Protein 1V76 (pdb70)

Secondary structure (DSSP, 8-state):
----TTGGGTS--TT-EEEEEEESSGGGTT-EEEEEEE-SSEEEEESSSEEEEESTTEEEEEE-TTS-EEEEEGGGG-S-HHHHGGGGS---/---TTTTTTS--TT-EEEEEEESSS--S--EEEEEEE-SSEEEEESSSEEEEESTTEEEEEE-TTS-EEEEEGGGG-S-HHHHGGGGS---

Solvent-accessible surface area: 12310 Å² total; per-residue (Å²): 36,204,4,64,115,216,27,0,41,47,34,97,0,96,52,6,112,3,86,3,45,15,34,82,90,114,92,84,70,45,20,95,9,109,2,86,65,10,63,118,81,62,0,15,0,27,34,150,167,108,87,151,9,52,0,81,54,7,63,0,10,0,42,3,107,107,36,74,117,6,122,0,59,0,119,156,0,54,8,132,31,126,66,2,58,134,108,145,212,165,126,247,242,10,32,118,179,14,0,36,44,34,80,1,93,53,17,70,2,80,23,56,24,47,90,85,134,53,131,157,40,11,51,4,117,2,87,65,11,59,130,70,41,0,26,1,27,39,95,127,117,78,136,11,48,0,66,31,6,50,0,13,0,53,5,142,107,33,75,112,6,125,2,52,0,108,152,0,41,13,110,40,114,78,2,73,127,94,140,215,138,198,274

Structure (mmCIF, N/CA/C/O backbone):
data_1V76
#
_entry.id   1V76
#
_cell.length_a   24.133
_cell.length_b   56.271
_cell.length_c   71.756
_cell.angle_alpha   90.00
_cell.angle_beta   96.80
_cell.angle_gamma   90.00
#
_symmetry.space_group_name_H-M   'P 1 21 1'
#
loop_
_entity.id
_entity.type
_entity.pdbx_description
1 polymer 'RNase P protein Ph1771p'
2 non-polymer 'SULFATE ION'
3 water water
#
loop_
_atom_site.group_PDB
_atom_site.id
_atom_site.type_symbol
_atom_site.label_atom_id
_atom_site.label_alt_id
_atom_site.label_comp_id
_atom_site.label_asym_id
_atom_site.label_entity_id
_atom_site.label_seq_id
_atom_site.pdbx_PDB_ins_code
_atom_site.Cartn_x
_atom_site.Cartn_y
_atom_site.Cartn_z
_atom_site.occupancy
_atom_site.B_iso_or_equiv
_atom_site.auth_seq_id
_atom_site.auth_comp_id
_atom_site.auth_asym_id
_atom_site.auth_atom_id
_atom_site.pdbx_PDB_model_num
ATOM 1 N N . GLY A 1 5 ? 22.448 12.649 25.283 1.00 32.69 36 GLY A N 1
ATOM 2 C CA . GLY A 1 5 ? 22.151 11.226 25.002 1.00 32.52 36 GLY A CA 1
ATOM 3 C C . GLY A 1 5 ? 20.687 10.984 24.689 1.00 32.35 36 GLY A C 1
ATOM 4 O O . GLY A 1 5 ? 20.064 11.754 23.955 1.00 31.10 36 GLY A O 1
ATOM 5 N N . ARG A 1 6 ? 20.140 9.904 25.244 1.00 31.54 37 ARG A N 1
ATOM 6 C CA . ARG A 1 6 ? 18.741 9.551 25.028 1.00 30.32 37 ARG A CA 1
ATOM 7 C C . ARG A 1 6 ? 17.859 10.338 25.985 1.00 27.31 37 ARG A C 1
ATOM 8 O O . ARG A 1 6 ? 17.413 9.812 27.002 1.00 26.10 37 ARG A O 1
ATOM 16 N N . VAL A 1 7 ? 17.608 11.597 25.649 1.00 24.66 38 VAL A N 1
ATOM 17 C CA . VAL A 1 7 ? 16.791 12.466 26.481 1.00 22.70 38 VAL A CA 1
ATOM 18 C C . VAL A 1 7 ? 15.340 12.523 26.004 1.00 21.34 38 VAL A C 1
ATOM 19 O O . VAL A 1 7 ? 15.055 12.304 24.828 1.00 22.30 38 VAL A O 1
ATOM 23 N N . THR A 1 8 ? 14.433 12.807 26.932 1.00 19.68 39 THR A N 1
ATOM 24 C CA . THR A 1 8 ? 13.004 12.919 26.643 1.00 18.05 39 THR A CA 1
ATOM 25 C C . THR A 1 8 ? 12.482 14.098 27.459 1.00 17.69 39 THR A C 1
ATOM 26 O O . THR A 1 8 ? 13.163 14.571 28.375 1.00 16.45 39 THR A O 1
ATOM 30 N N . ARG A 1 9 ? 11.281 14.573 27.139 1.00 15.64 40 ARG A N 1
ATOM 31 C CA . ARG A 1 9 ? 10.718 15.708 27.860 1.00 16.10 40 ARG A CA 1
ATOM 32 C C . ARG A 1 9 ? 10.574 15.387 29.344 1.00 17.02 40 ARG A C 1
ATOM 33 O O . ARG A 1 9 ? 10.637 16.276 30.192 1.00 16.89 40 ARG A O 1
ATOM 41 N N . ARG A 1 10 ? 10.393 14.106 29.647 1.00 17.33 41 ARG A N 1
ATOM 42 C CA . ARG A 1 10 ? 10.236 13.662 31.024 1.00 19.34 41 ARG A CA 1
ATOM 43 C C . ARG A 1 10 ? 11.551 13.564 31.801 1.00 17.40 41 ARG A C 1
ATOM 44 O O . ARG A 1 10 ? 11.650 14.071 32.916 1.00 18.13 41 ARG A O 1
ATOM 52 N N . ASN A 1 11 ? 12.565 12.933 31.216 1.00 15.58 42 ASN A N 1
ATOM 53 C CA . ASN A 1 11 ? 13.831 12.772 31.922 1.00 17.31 42 ASN A CA 1
ATOM 54 C C . ASN A 1 11 ? 14.822 13.926 31.803 1.00 15.75 42 ASN A C 1
ATOM 55 O O . ASN A 1 11 ? 15.790 13.983 32.559 1.00 17.56 42 ASN A O 1
ATOM 60 N N . ILE A 1 12 ? 14.584 14.846 30.875 1.00 14.40 43 ILE A N 1
ATOM 61 C CA . ILE A 1 12 ? 15.496 15.973 30.688 1.00 15.74 43 ILE A CA 1
ATOM 62 C C . ILE A 1 12 ? 15.682 16.732 32.004 1.00 15.49 43 ILE A C 1
ATOM 63 O O . ILE A 1 12 ? 16.696 17.398 32.215 1.00 15.03 43 ILE A O 1
ATOM 68 N N . ILE A 1 13 ? 14.698 16.610 32.891 1.00 14.48 44 ILE A N 1
ATOM 69 C CA . ILE A 1 13 ? 14.739 17.269 34.192 1.00 13.67 44 ILE A CA 1
ATOM 70 C C . ILE A 1 13 ? 15.951 16.839 35.031 1.00 13.04 44 ILE A C 1
ATOM 71 O O . ILE A 1 13 ? 16.507 17.641 35.775 1.00 11.14 44 ILE A O 1
ATOM 76 N N . TRP A 1 14 ? 16.358 15.578 34.913 1.00 12.66 45 TRP A N 1
ATOM 77 C CA . TRP A 1 14 ? 17.500 15.091 35.686 1.00 14.40 45 TRP A CA 1
ATOM 78 C C . TRP A 1 14 ? 18.701 14.732 34.824 1.00 14.27 45 TRP A C 1
ATOM 79 O O . TRP A 1 14 ? 19.824 14.623 35.318 1.00 17.42 45 TRP A O 1
ATOM 90 N N . HIS A 1 15 ? 18.461 14.562 33.531 1.00 12.58 46 HIS A N 1
ATOM 91 C CA . HIS A 1 15 ? 19.507 14.189 32.588 1.00 11.72 46 HIS A CA 1
ATOM 92 C C . HIS A 1 15 ? 20.586 15.261 32.406 1.00 11.46 46 HIS A C 1
ATOM 93 O O . HIS A 1 15 ? 20.313 16.456 32.491 1.00 12.78 46 HIS A O 1
ATOM 100 N N . GLU A 1 16 ? 21.818 14.827 32.162 1.00 10.03 47 GLU A N 1
ATOM 101 C CA . GLU A 1 16 ? 22.914 15.762 31.947 1.00 14.06 47 GLU A CA 1
ATOM 102 C C . GLU A 1 16 ? 22.689 16.421 30.579 1.00 13.23 47 GLU A C 1
ATOM 103 O O . GLU A 1 16 ? 22.138 15.802 29.673 1.00 13.27 47 GLU A O 1
ATOM 109 N N . LEU A 1 17 ? 23.092 17.678 30.436 1.00 13.08 48 LEU A N 1
ATOM 110 C CA . LEU A 1 17 ? 22.872 18.408 29.189 1.00 13.05 48 LEU A CA 1
ATOM 111 C C . LEU A 1 17 ? 24.123 18.593 28.340 1.00 13.79 48 LEU A C 1
ATOM 112 O O . LEU A 1 17 ? 24.041 18.783 27.125 1.00 12.77 48 LEU A O 1
ATOM 117 N N . ILE A 1 18 ? 25.280 18.554 28.989 1.00 14.18 49 ILE A N 1
ATOM 118 C CA . ILE A 1 18 ? 26.547 18.726 28.297 1.00 13.86 49 ILE A CA 1
ATOM 119 C C . ILE A 1 18 ? 26.680 17.715 27.163 1.00 13.44 49 ILE A C 1
ATOM 120 O O . ILE A 1 18 ? 26.487 16.513 27.355 1.00 13.16 49 ILE A O 1
ATOM 125 N N . GLY A 1 19 ? 26.991 18.213 25.972 1.00 13.22 50 GLY A N 1
ATOM 126 C CA . GLY A 1 19 ? 27.133 17.334 24.826 1.00 14.69 50 GLY A CA 1
ATOM 127 C C . GLY A 1 19 ? 25.908 17.295 23.926 1.00 15.09 50 GLY A C 1
ATOM 128 O O . GLY A 1 19 ? 25.966 16.742 22.829 1.00 16.58 50 GLY A O 1
ATOM 129 N N . LEU A 1 20 ? 24.792 17.863 24.376 1.00 14.19 51 LEU A N 1
ATOM 130 C CA . LEU A 1 20 ? 23.581 17.870 23.552 1.00 14.08 51 LEU A CA 1
ATOM 131 C C . LEU A 1 20 ? 23.549 19.128 22.706 1.00 14.52 51 LEU A C 1
ATOM 132 O O . LEU A 1 20 ? 24.085 20.169 23.100 1.00 14.99 51 LEU A O 1
ATOM 137 N N . ARG A 1 21 ? 22.924 19.048 21.540 1.00 14.00 52 ARG A N 1
ATOM 138 C CA . ARG A 1 21 ? 22.826 20.236 20.717 1.00 14.69 52 ARG A CA 1
ATOM 139 C C . ARG A 1 21 ? 21.613 20.984 21.263 1.00 13.68 52 ARG A C 1
ATOM 140 O O . ARG A 1 21 ? 20.643 20.366 21.707 1.00 12.48 52 ARG A O 1
ATOM 148 N N . VAL A 1 22 ? 21.675 22.309 21.257 1.00 13.77 53 VAL A N 1
ATOM 149 C CA . VAL A 1 22 ? 20.583 23.111 21.797 1.00 10.71 53 VAL A CA 1
ATOM 150 C C . VAL A 1 22 ? 20.326 24.372 20.989 1.00 11.39 53 VAL A C 1
ATOM 151 O O . VAL A 1 22 ? 21.230 24.922 20.357 1.00 11.30 53 VAL A O 1
ATOM 155 N N . ARG A 1 23 ? 19.079 24.825 21.031 1.00 11.28 54 ARG A N 1
ATOM 156 C CA . ARG A 1 23 ? 18.661 26.024 20.327 1.00 11.75 54 ARG A CA 1
ATOM 157 C C . ARG A 1 23 ? 17.792 26.841 21.256 1.00 9.79 54 ARG A C 1
ATOM 158 O O . ARG A 1 23 ? 16.901 26.298 21.908 1.00 9.75 54 ARG A O 1
ATOM 166 N N . ILE A 1 24 ? 18.057 28.139 21.338 1.00 7.21 55 ILE A N 1
ATOM 167 C CA . ILE A 1 24 ? 17.231 29.004 22.170 1.00 10.32 55 ILE A CA 1
ATOM 168 C C . ILE A 1 24 ? 16.055 29.406 21.280 1.00 12.32 55 ILE A C 1
ATOM 169 O O . ILE A 1 24 ? 16.213 30.190 20.340 1.00 14.04 55 ILE A O 1
ATOM 174 N N . VAL A 1 25 ? 14.881 28.849 21.566 1.00 11.20 56 VAL A N 1
ATOM 175 C CA . VAL A 1 25 ? 13.696 29.134 20.767 1.00 10.19 56 VAL A CA 1
ATOM 176 C C . VAL A 1 25 ? 12.811 30.217 21.364 1.00 11.46 56 VAL A C 1
ATOM 177 O O . VAL A 1 25 ? 11.861 30.666 20.727 1.00 11.03 56 VAL A O 1
ATOM 181 N N . GLY A 1 26 ? 13.125 30.636 22.587 1.00 11.96 57 GLY A N 1
ATOM 182 C CA . GLY A 1 26 ? 12.338 31.673 23.232 1.00 11.33 57 GLY A CA 1
ATOM 183 C C . GLY A 1 26 ? 13.166 32.357 24.298 1.00 13.13 57 GLY A C 1
ATOM 184 O O . GLY A 1 26 ? 14.121 31.779 24.815 1.00 11.53 57 GLY A O 1
ATOM 185 N N . SER A 1 27 ? 12.806 33.586 24.635 1.00 12.88 58 SER A N 1
ATOM 186 C CA . SER A 1 27 ? 13.553 34.316 25.643 1.00 14.33 58 SER A CA 1
ATOM 187 C C . SER A 1 27 ? 12.834 35.589 26.039 1.00 14.70 58 SER A C 1
ATOM 188 O O . SER A 1 27 ? 12.001 36.100 25.294 1.00 11.09 58 SER A O 1
ATOM 191 N N . THR A 1 28 ? 13.146 36.097 27.224 1.00 13.78 59 THR A N 1
ATOM 192 C CA . THR A 1 28 ? 12.535 37.339 27.654 1.00 14.79 59 THR A CA 1
ATOM 193 C C . THR A 1 28 ? 13.202 38.447 26.841 1.00 14.28 59 THR A C 1
ATOM 194 O O . THR A 1 28 ? 12.691 39.564 26.758 1.00 15.67 59 THR A O 1
ATOM 198 N N . HIS A 1 29 ? 14.348 38.120 26.239 1.00 13.24 60 HIS A N 1
ATOM 199 C CA . HIS A 1 29 ? 15.107 39.068 25.411 1.00 14.72 60 HIS A CA 1
ATOM 200 C C . HIS A 1 29 ? 15.139 38.544 23.977 1.00 15.65 60 HIS A C 1
ATOM 201 O O . HIS A 1 29 ? 15.889 37.619 23.660 1.00 13.01 60 HIS A O 1
ATOM 208 N N . PRO A 1 30 ? 14.345 39.143 23.081 1.00 18.30 61 PRO A N 1
ATOM 209 C CA . PRO A 1 30 ? 14.313 38.688 21.686 1.00 19.09 61 PRO A CA 1
ATOM 210 C C . PRO A 1 30 ? 15.643 38.665 20.936 1.00 18.67 61 PRO A C 1
ATOM 211 O O . PRO A 1 30 ? 15.810 37.899 19.993 1.00 17.88 61 PRO A O 1
ATOM 215 N N . ALA A 1 31 ? 16.591 39.492 21.360 1.00 19.02 62 ALA A N 1
ATOM 216 C CA . ALA A 1 31 ? 17.889 39.560 20.700 1.00 19.34 62 ALA A CA 1
ATOM 217 C C . ALA A 1 31 ? 18.673 38.256 20.760 1.00 19.16 62 ALA A C 1
ATOM 218 O O . ALA A 1 31 ? 19.536 38.008 19.921 1.00 20.03 62 ALA A O 1
ATOM 220 N N . PHE A 1 32 ? 18.369 37.412 21.740 1.00 18.83 63 PHE A N 1
ATOM 221 C CA . PHE A 1 32 ? 19.104 36.165 2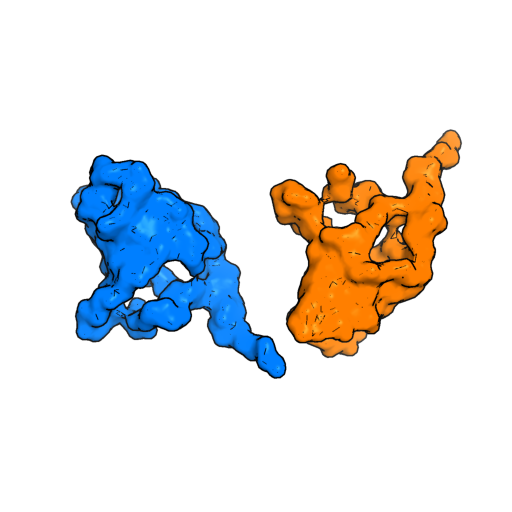1.893 1.00 16.43 63 PHE A CA 1
ATOM 222 C C . PHE A 1 32 ? 18.435 34.925 21.314 1.00 15.19 63 PHE A C 1
ATOM 223 O O . PHE A 1 32 ? 19.028 33.850 21.310 1.00 13.81 63 PHE A O 1
ATOM 231 N N . VAL A 1 33 ? 17.211 35.065 20.817 1.00 14.10 64 VAL A N 1
ATOM 232 C CA . VAL A 1 33 ? 16.520 33.921 20.236 1.00 13.13 64 VAL A CA 1
ATOM 233 C C . VAL A 1 33 ? 17.251 33.536 18.956 1.00 13.61 64 VAL A C 1
ATOM 234 O O . VAL A 1 33 ? 17.583 34.395 18.145 1.00 14.39 64 VAL A O 1
ATOM 238 N N . GLY A 1 34 ? 17.522 32.249 18.781 1.00 12.97 65 GLY A N 1
ATOM 239 C CA . GLY A 1 34 ? 18.221 31.821 17.582 1.00 14.61 65 GLY A CA 1
ATOM 240 C C . GLY A 1 34 ? 19.612 31.288 17.858 1.00 15.59 65 GLY A C 1
ATOM 241 O O . GLY A 1 34 ? 20.225 30.666 16.994 1.00 16.03 65 GLY A O 1
ATOM 242 N N . ILE A 1 35 ? 20.124 31.540 19.058 1.00 15.50 66 ILE A N 1
ATOM 243 C CA . ILE A 1 35 ? 21.441 31.042 19.428 1.00 15.84 66 ILE A CA 1
ATOM 244 C C . ILE A 1 35 ? 21.379 29.519 19.409 1.00 17.18 66 ILE A C 1
ATOM 245 O O . ILE A 1 35 ? 20.467 28.923 19.996 1.00 15.36 66 ILE A O 1
ATOM 250 N N . GLU A 1 36 ? 22.335 28.895 18.721 1.00 17.35 67 GLU A N 1
ATOM 251 C CA . GLU A 1 36 ? 22.388 27.441 18.613 1.00 17.53 67 GLU A CA 1
ATOM 252 C C . GLU A 1 36 ? 23.808 26.921 18.788 1.00 15.91 67 GLU A C 1
ATOM 253 O O . GLU A 1 36 ? 24.778 27.639 18.546 1.00 15.90 67 GLU A O 1
ATOM 259 N N . GLY A 1 37 ? 23.916 25.658 19.189 1.00 15.54 68 GLY A N 1
ATOM 260 C CA . GLY A 1 37 ? 25.213 25.034 19.384 1.00 14.62 68 GLY A CA 1
ATOM 261 C C . GLY A 1 37 ? 25.149 23.881 20.368 1.00 15.36 68 GLY A C 1
ATOM 262 O O . GLY A 1 37 ? 24.068 23.457 20.777 1.00 16.00 68 GLY A O 1
ATOM 263 N N . TYR A 1 38 ? 26.310 23.364 20.749 1.00 14.18 69 TYR A N 1
ATOM 264 C CA . TYR A 1 38 ? 26.364 22.263 21.697 1.00 14.68 69 TYR A CA 1
ATOM 265 C C . TYR A 1 38 ? 26.653 22.786 23.090 1.00 12.89 69 TYR A C 1
ATOM 266 O O . TYR A 1 38 ? 27.430 23.724 23.258 1.00 11.25 69 TYR A O 1
ATOM 275 N N . VAL A 1 39 ? 26.021 22.172 24.084 1.00 11.72 70 VAL A N 1
ATOM 276 C CA . VAL A 1 39 ? 26.236 22.548 25.476 1.00 9.99 70 VAL A CA 1
ATOM 277 C C . VAL A 1 39 ? 27.632 22.057 25.851 1.00 9.55 70 VAL A C 1
ATOM 278 O O . VAL A 1 39 ? 27.919 20.870 25.708 1.00 11.31 70 VAL A O 1
ATOM 282 N N . ILE A 1 40 ? 28.499 22.953 26.316 1.00 8.80 71 ILE A N 1
ATOM 283 C CA . ILE A 1 40 ? 29.839 22.536 26.711 1.00 9.09 71 ILE A CA 1
ATOM 284 C C . ILE A 1 40 ? 30.052 22.618 28.216 1.00 8.88 71 ILE A C 1
ATOM 285 O O . ILE A 1 40 ? 31.080 22.180 28.728 1.00 9.56 71 ILE A O 1
ATOM 290 N N . ASP A 1 41 ? 29.083 23.184 28.925 1.00 8.20 72 ASP A N 1
ATOM 291 C CA . ASP A 1 41 ? 29.161 23.273 30.380 1.00 9.00 72 ASP A CA 1
ATOM 292 C C . ASP A 1 41 ? 27.799 23.694 30.921 1.00 9.09 72 ASP A C 1
ATOM 293 O O . ASP A 1 41 ? 26.953 24.200 30.180 1.00 7.26 72 ASP A O 1
ATOM 298 N N . GLU A 1 42 ? 27.589 23.473 32.212 1.00 9.51 73 GLU A N 1
ATOM 299 C CA . GLU A 1 42 ? 26.337 23.843 32.863 1.00 10.19 73 GLU A CA 1
ATOM 300 C C . GLU A 1 42 ? 26.636 24.166 34.319 1.00 12.30 73 GLU A C 1
ATOM 301 O O . GLU A 1 42 ? 27.409 23.467 34.971 1.00 11.50 73 GLU A O 1
ATOM 307 N N . THR A 1 43 ? 26.037 25.239 34.815 1.00 13.09 74 THR A N 1
ATOM 308 C CA . THR A 1 43 ? 26.207 25.633 36.203 1.00 13.45 74 THR A CA 1
ATOM 309 C C . THR A 1 43 ? 24.801 25.653 36.779 1.00 14.96 74 THR A C 1
ATOM 310 O O . THR A 1 43 ? 23.853 25.206 36.127 1.00 12.73 74 THR A O 1
ATOM 314 N N . ARG A 1 44 ? 24.663 26.168 37.995 1.00 14.01 75 ARG A N 1
ATOM 315 C CA . ARG A 1 44 ? 23.361 26.221 38.634 1.00 15.60 75 ARG A CA 1
ATOM 316 C C . ARG A 1 44 ? 22.350 27.046 37.850 1.00 14.25 75 ARG A C 1
ATOM 317 O O . ARG A 1 44 ? 21.207 26.631 37.668 1.00 13.76 75 ARG A O 1
ATOM 325 N N . ASN A 1 45 ? 22.779 28.212 37.381 1.00 13.61 76 ASN A N 1
ATOM 326 C CA . ASN A 1 45 ? 21.888 29.119 36.668 1.00 12.75 76 ASN A CA 1
ATOM 327 C C . ASN A 1 45 ? 22.210 29.358 35.202 1.00 13.54 76 ASN A C 1
ATOM 328 O O . ASN A 1 45 ? 21.432 30.009 34.503 1.00 12.86 76 ASN A O 1
ATOM 333 N N . MET A 1 46 ? 23.337 28.842 34.724 1.00 13.39 77 MET A N 1
ATOM 334 C CA . MET A 1 46 ? 23.720 29.096 33.340 1.00 12.86 77 MET A CA 1
ATOM 335 C C . MET A 1 46 ? 23.998 27.857 32.498 1.00 12.81 77 MET A C 1
ATOM 336 O O . MET A 1 46 ? 24.195 26.755 33.016 1.00 14.24 77 MET A O 1
ATOM 341 N N . LEU A 1 47 ? 24.012 28.074 31.187 1.00 10.50 78 LEU A N 1
ATOM 342 C CA . LEU A 1 47 ? 24.319 27.046 30.197 1.00 13.04 78 LEU A CA 1
ATOM 343 C C . LEU A 1 47 ? 25.367 27.685 29.303 1.00 12.81 78 LEU A C 1
ATOM 344 O O . LEU A 1 47 ? 25.184 28.813 28.842 1.00 13.86 78 LEU A O 1
ATOM 349 N N . VAL A 1 48 ? 26.467 26.983 29.062 1.00 11.76 79 VAL A N 1
ATOM 350 C CA . VAL A 1 48 ? 27.496 27.518 28.193 1.00 11.50 79 VAL A CA 1
ATOM 351 C C . VAL A 1 48 ? 27.318 26.790 26.872 1.00 13.05 79 VAL A C 1
ATOM 352 O O . VAL A 1 48 ? 27.456 25.564 26.793 1.00 10.77 79 VAL A O 1
ATOM 356 N N . ILE A 1 49 ? 26.994 27.562 25.842 1.00 11.94 80 ILE A N 1
ATOM 357 C CA . ILE A 1 49 ? 26.735 27.032 24.513 1.00 12.28 80 ILE A CA 1
ATOM 358 C C . ILE A 1 49 ? 27.833 27.429 23.540 1.00 13.20 80 ILE A C 1
ATOM 359 O O . ILE A 1 49 ? 28.228 28.594 23.475 1.00 13.55 80 ILE A O 1
ATOM 364 N N . ALA A 1 50 ? 28.326 26.456 22.786 1.00 11.62 81 ALA A N 1
ATOM 365 C CA . ALA A 1 50 ? 29.368 26.715 21.811 1.00 12.28 81 ALA A CA 1
ATOM 366 C C . ALA A 1 50 ? 28.751 26.737 20.419 1.00 12.22 81 ALA A C 1
ATOM 367 O O . ALA A 1 50 ? 28.462 25.690 19.857 1.00 11.60 81 ALA A O 1
ATOM 369 N N . GLY A 1 51 ? 28.534 27.932 19.881 1.00 14.65 82 GLY A N 1
ATOM 370 C CA . GLY A 1 51 ? 27.972 28.061 18.545 1.00 17.04 82 GLY A CA 1
ATOM 371 C C . GLY A 1 51 ? 28.998 28.756 17.671 1.00 17.68 82 GLY A C 1
ATOM 372 O O . GLY A 1 51 ? 30.154 28.337 17.630 1.00 19.52 82 GLY A O 1
ATOM 373 N N . ASP A 1 52 ? 28.595 29.804 16.959 1.00 19.44 83 ASP A N 1
ATOM 374 C CA . ASP A 1 52 ? 29.552 30.538 16.140 1.00 20.29 83 ASP A CA 1
ATOM 375 C C . ASP A 1 52 ? 30.496 31.186 17.147 1.00 20.42 83 ASP A C 1
ATOM 376 O O . ASP A 1 52 ? 31.694 31.342 16.898 1.00 20.31 83 ASP A O 1
ATOM 381 N N . ARG A 1 53 ? 29.925 31.563 18.288 1.00 17.55 84 ARG A N 1
ATOM 382 C CA . ARG A 1 53 ? 30.669 32.147 19.396 1.00 18.19 84 ARG A CA 1
ATOM 383 C C . ARG A 1 53 ? 30.320 31.304 20.622 1.00 16.06 84 ARG A C 1
ATOM 384 O O . ARG A 1 53 ? 29.423 30.456 20.562 1.00 13.58 84 ARG A O 1
ATOM 392 N N . ILE A 1 54 ? 31.024 31.528 21.727 1.00 11.30 85 ILE A N 1
ATOM 393 C CA . ILE A 1 54 ? 30.716 30.810 22.953 1.00 10.64 85 ILE A CA 1
ATOM 394 C C . ILE A 1 54 ? 29.802 31.730 23.757 1.00 11.06 85 ILE A C 1
ATOM 395 O O . ILE A 1 54 ? 30.171 32.873 24.035 1.00 12.64 85 ILE A O 1
ATOM 400 N N . TRP A 1 55 ? 28.618 31.245 24.124 1.00 9.51 86 TRP A N 1
ATOM 401 C CA . TRP A 1 55 ? 27.677 32.048 24.899 1.00 11.22 86 TRP A CA 1
ATOM 402 C C . TRP A 1 55 ? 27.420 31.461 26.284 1.00 12.85 86 TRP A C 1
ATOM 403 O O . TRP A 1 55 ? 27.351 30.243 26.452 1.00 12.15 86 TRP A O 1
ATOM 414 N N . LYS A 1 56 ? 27.290 32.335 27.275 1.00 12.29 87 LYS A N 1
ATOM 415 C CA . LYS A 1 56 ? 26.949 31.909 28.626 1.00 12.12 87 LYS A CA 1
ATOM 416 C C . LYS A 1 56 ? 25.563 32.507 28.773 1.00 11.31 87 LYS A C 1
ATOM 417 O O . LYS A 1 56 ? 25.412 33.728 28.813 1.00 10.85 87 LYS A O 1
ATOM 423 N N . VAL A 1 57 ? 24.549 31.652 28.828 1.00 10.52 88 VAL A N 1
ATOM 424 C CA . VAL A 1 57 ? 23.176 32.127 28.909 1.00 10.32 88 VAL A CA 1
ATOM 425 C C . VAL A 1 57 ? 22.436 31.673 30.158 1.00 11.67 88 VAL A C 1
ATOM 426 O O . VAL A 1 57 ? 22.594 30.537 30.607 1.00 11.52 88 VAL A O 1
ATOM 430 N N . PRO A 1 58 ? 21.610 32.561 30.737 1.00 12.29 89 PRO A N 1
ATOM 431 C CA . PRO A 1 58 ? 20.842 32.223 31.942 1.00 11.30 89 PRO A CA 1
ATOM 432 C C . PRO A 1 58 ? 19.693 31.270 31.607 1.00 10.01 89 PRO A C 1
ATOM 433 O O . PRO A 1 58 ? 18.983 31.456 30.622 1.00 7.54 89 PRO A O 1
ATOM 437 N N . LYS A 1 59 ? 19.522 30.242 32.431 1.00 7.59 90 LYS A N 1
ATOM 438 C CA . LYS A 1 59 ? 18.464 29.263 32.221 1.00 8.92 90 LYS A CA 1
ATOM 439 C C . LYS A 1 59 ? 17.067 29.828 32.489 1.00 10.16 90 LYS A C 1
ATOM 440 O O . LYS A 1 59 ? 16.115 29.529 31.767 1.00 9.10 90 LYS A O 1
ATOM 446 N N . ASP A 1 60 ? 16.959 30.648 33.531 1.00 11.39 91 ASP A N 1
ATOM 447 C CA . ASP A 1 60 ? 15.673 31.191 33.967 1.00 13.90 91 ASP A CA 1
ATOM 448 C C . ASP A 1 60 ? 14.854 32.012 32.982 1.00 14.05 91 ASP A C 1
ATOM 449 O O . ASP A 1 60 ? 13.626 32.001 33.054 1.00 13.82 91 ASP A O 1
ATOM 454 N N . VAL A 1 61 ? 15.508 32.720 32.066 1.00 13.69 92 VAL A N 1
ATOM 455 C CA . VAL A 1 61 ? 14.764 33.532 31.108 1.00 13.15 92 VAL A CA 1
ATOM 456 C C . VAL A 1 61 ? 14.892 33.051 29.668 1.00 14.53 92 VAL A C 1
ATOM 457 O O . VAL A 1 61 ? 14.751 33.829 28.723 1.00 14.11 92 VAL A O 1
ATOM 461 N N . SER A 1 62 ? 15.136 31.759 29.502 1.00 12.0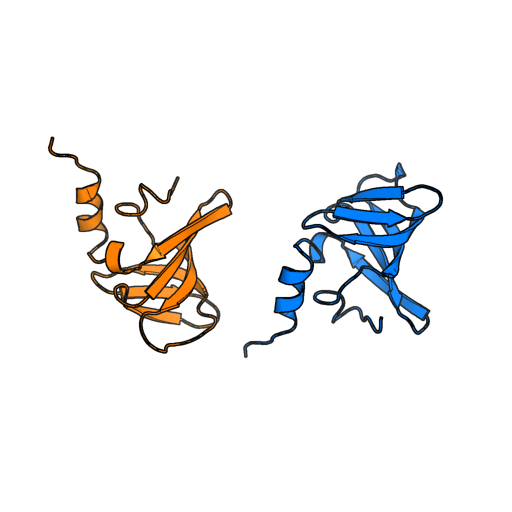7 93 SER A N 1
ATOM 462 C CA . SER A 1 62 ? 15.270 31.204 28.168 1.00 13.34 93 SER A CA 1
ATOM 463 C C . SER A 1 62 ? 14.431 29.947 28.009 1.00 11.53 93 SER A C 1
ATOM 464 O O . SER A 1 62 ? 14.117 29.268 28.988 1.00 11.89 93 SER A O 1
ATOM 467 N N . ILE A 1 63 ? 14.052 29.661 26.768 1.00 9.24 94 ILE A N 1
ATOM 468 C CA . ILE A 1 63 ? 13.275 28.472 26.448 1.00 9.34 94 ILE A CA 1
ATOM 469 C C . ILE A 1 63 ? 14.209 27.678 25.538 1.00 9.05 94 ILE A C 1
ATOM 470 O O . ILE A 1 63 ? 14.636 28.181 24.500 1.00 8.47 94 ILE A O 1
ATOM 475 N N . PHE A 1 64 ? 14.529 26.449 25.919 1.00 7.44 95 PHE A N 1
ATOM 476 C CA . PHE A 1 64 ? 15.448 25.647 25.122 1.00 9.60 95 PHE A CA 1
ATOM 477 C C . PHE A 1 64 ? 14.804 24.546 24.311 1.00 8.11 95 PHE A C 1
ATOM 478 O O . PHE A 1 64 ? 13.725 24.066 24.631 1.00 10.01 95 PHE A O 1
ATOM 486 N N . GLU A 1 65 ? 15.492 24.162 23.245 1.00 10.41 96 GLU A N 1
ATOM 487 C CA . GLU A 1 65 ? 15.069 23.053 22.414 1.00 10.47 96 GLU A CA 1
ATOM 488 C C . GLU A 1 65 ? 16.317 22.189 22.301 1.00 10.46 96 GLU A C 1
ATOM 489 O O . GLU A 1 65 ? 17.293 22.591 21.679 1.00 10.16 96 GLU A O 1
ATOM 495 N N . PHE A 1 66 ? 16.295 21.018 22.923 1.00 11.75 97 PHE A N 1
ATOM 496 C CA . PHE A 1 66 ? 17.438 20.118 22.870 1.00 12.37 97 PHE A CA 1
ATOM 497 C C . PHE A 1 66 ? 17.166 19.020 21.865 1.00 13.45 97 PHE A C 1
ATOM 498 O O . PHE A 1 66 ? 16.017 18.628 21.665 1.00 15.14 97 PHE A O 1
ATOM 506 N N . GLU A 1 67 ? 18.224 18.522 21.235 1.00 14.50 98 GLU A N 1
ATOM 507 C CA . GLU A 1 67 ? 18.083 17.440 20.269 1.00 17.56 98 GLU A CA 1
ATOM 508 C C . GLU A 1 67 ? 18.602 16.136 20.876 1.00 18.37 98 GLU A C 1
ATOM 509 O O . GLU A 1 67 ? 19.742 16.064 21.320 1.00 17.33 98 GLU A O 1
ATOM 515 N N . ALA A 1 68 ? 17.758 15.112 20.904 1.00 20.33 99 ALA A N 1
ATOM 516 C CA . ALA A 1 68 ? 18.153 13.818 21.449 1.00 22.29 99 ALA A CA 1
ATOM 517 C C . ALA A 1 68 ? 18.989 13.081 20.403 1.00 22.68 99 ALA A C 1
ATOM 518 O O . ALA A 1 68 ? 19.008 13.471 19.235 1.00 21.32 99 ALA A O 1
ATOM 520 N N . ASP A 1 69 ? 19.675 12.019 20.815 1.00 24.45 100 ASP A N 1
ATOM 521 C CA . ASP A 1 69 ? 20.510 11.258 19.884 1.00 25.83 100 ASP A CA 1
ATOM 522 C C . ASP A 1 69 ? 19.741 10.748 18.669 1.00 26.01 100 ASP A C 1
ATOM 523 O O . ASP A 1 69 ? 20.301 10.629 17.577 1.00 25.32 100 ASP A O 1
ATOM 528 N N . ASP A 1 70 ? 18.460 10.452 18.856 1.00 26.32 101 ASP A N 1
ATOM 529 C CA . ASP A 1 70 ? 17.638 9.940 17.765 1.00 28.72 101 ASP A CA 1
ATOM 530 C C . ASP A 1 70 ? 16.988 11.020 16.900 1.00 27.80 101 ASP A C 1
ATOM 531 O O . ASP A 1 70 ? 16.133 10.718 16.069 1.00 28.90 101 ASP A O 1
ATOM 536 N N . GLY A 1 71 ? 17.388 12.273 17.094 1.00 26.63 102 GLY A N 1
ATOM 537 C CA . GLY A 1 71 ? 16.827 13.352 16.302 1.00 25.86 102 GLY A CA 1
ATOM 538 C C . GLY A 1 71 ? 15.655 14.074 16.941 1.00 24.82 102 GLY A C 1
ATOM 539 O O . GLY A 1 71 ? 15.342 15.210 16.569 1.00 24.09 102 GLY A O 1
ATOM 540 N N . THR A 1 72 ? 15.004 13.423 17.899 1.00 23.11 103 THR A N 1
ATOM 541 C CA . THR A 1 72 ? 13.859 14.011 18.595 1.00 23.87 103 THR A CA 1
ATOM 542 C C . THR A 1 72 ? 14.187 15.388 19.176 1.00 22.56 103 THR A C 1
ATOM 543 O O . THR A 1 72 ? 15.248 15.585 19.770 1.00 22.38 103 THR A O 1
ATOM 547 N N . LYS A 1 73 ? 13.269 16.333 19.003 1.00 21.79 104 LYS A N 1
ATOM 548 C CA . LYS A 1 73 ? 13.451 17.686 19.513 1.00 20.93 104 LYS A CA 1
ATOM 549 C C . LYS A 1 73 ? 12.670 17.841 20.819 1.00 19.64 104 LYS A C 1
ATOM 550 O O . LYS A 1 73 ? 11.504 17.456 20.901 1.00 20.19 104 LYS A O 1
ATOM 556 N N . ILE A 1 74 ? 13.316 18.413 21.830 1.00 16.03 105 ILE A N 1
ATOM 557 C CA . ILE A 1 74 ? 12.694 18.605 23.135 1.00 14.41 105 ILE A CA 1
ATOM 558 C C . ILE A 1 74 ? 12.696 20.071 23.564 1.00 14.85 105 ILE A C 1
ATOM 559 O O . ILE A 1 74 ? 13.757 20.663 23.770 1.00 13.67 105 ILE A O 1
ATOM 564 N N . LYS A 1 75 ? 11.507 20.651 23.703 1.00 13.56 106 LYS A N 1
ATOM 565 C CA . LYS A 1 75 ? 11.385 22.038 24.127 1.00 13.15 106 LYS A CA 1
ATOM 566 C C . LYS A 1 75 ? 10.971 22.110 25.593 1.00 13.80 106 LYS A C 1
ATOM 567 O O . LYS A 1 75 ? 10.018 21.455 26.009 1.00 13.86 106 LYS A O 1
ATOM 573 N N . ILE A 1 76 ? 11.698 22.898 26.378 1.00 12.43 107 ILE A N 1
ATOM 574 C CA . ILE A 1 76 ? 11.380 23.047 27.794 1.00 11.65 107 ILE A CA 1
ATOM 575 C C . ILE A 1 76 ? 11.863 24.389 28.322 1.00 9.98 107 ILE A C 1
ATOM 576 O O . ILE A 1 76 ? 12.923 24.865 27.930 1.00 10.08 107 ILE A O 1
ATOM 581 N N . PRO A 1 77 ? 11.068 25.038 29.191 1.00 9.96 108 PRO A N 1
ATOM 582 C CA . PRO A 1 77 ? 11.519 26.326 29.722 1.00 10.53 108 PRO A CA 1
ATOM 583 C C . PRO A 1 77 ? 12.797 26.086 30.524 1.00 9.45 108 PRO A C 1
ATOM 584 O O . PRO A 1 77 ? 12.917 25.081 31.225 1.00 10.49 108 PRO A O 1
ATOM 588 N N . GLY A 1 78 ? 13.751 27.002 30.416 1.00 11.88 109 GLY A N 1
ATOM 589 C CA . GLY A 1 78 ? 14.998 26.838 31.142 1.00 9.96 109 GLY A CA 1
ATOM 590 C C . GLY A 1 78 ? 14.820 26.855 32.645 1.00 11.26 109 GLY A C 1
ATOM 591 O O . GLY A 1 78 ? 15.603 26.249 33.377 1.00 9.74 109 GLY A O 1
ATOM 592 N N . GLU A 1 79 ? 13.785 27.544 33.114 1.00 12.70 110 GLU A N 1
ATOM 593 C CA . GLU 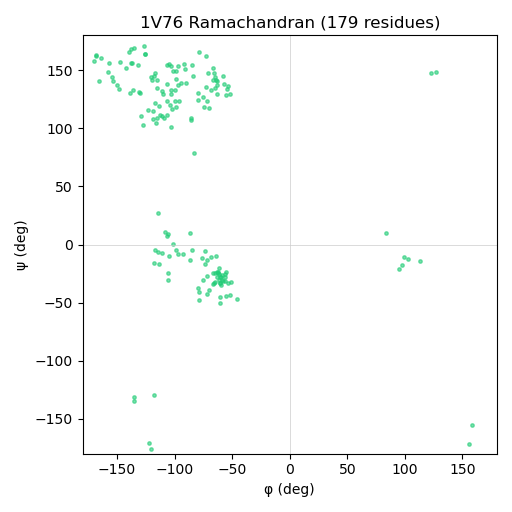A 1 79 ? 13.541 27.637 34.547 1.00 15.37 110 GLU A CA 1
ATOM 594 C C . GLU A 1 79 ? 13.402 26.257 35.196 1.00 13.63 110 GLU A C 1
ATOM 595 O O . GLU A 1 79 ? 13.700 26.086 36.377 1.00 12.06 110 GLU A O 1
ATOM 601 N N . ARG A 1 80 ? 12.957 25.277 34.416 1.00 12.13 111 ARG A N 1
ATOM 602 C CA . ARG A 1 80 ? 12.782 23.918 34.916 1.00 11.27 111 ARG A CA 1
ATOM 603 C C . ARG A 1 80 ? 14.112 23.174 35.067 1.00 13.46 111 ARG A C 1
ATOM 604 O O . ARG A 1 80 ? 14.161 22.103 35.681 1.00 12.01 111 ARG A O 1
ATOM 612 N N . LEU A 1 81 ? 15.178 23.744 34.510 1.00 10.99 112 LEU A N 1
ATOM 613 C CA . LEU A 1 81 ? 16.503 23.128 34.565 1.00 13.14 112 LEU A CA 1
ATOM 614 C C . LEU A 1 81 ? 17.461 23.858 35.508 1.00 11.76 112 LEU A C 1
ATOM 615 O O . LEU A 1 81 ? 18.660 23.592 35.516 1.00 12.05 112 LEU A O 1
ATOM 620 N N . VAL A 1 82 ? 16.933 24.786 36.294 1.00 11.84 113 VAL A N 1
ATOM 621 C CA . VAL A 1 82 ? 17.760 25.522 37.236 1.00 11.76 113 VAL A CA 1
ATOM 622 C C . VAL A 1 82 ? 18.291 24.556 38.290 1.00 12.59 113 VAL A C 1
ATOM 623 O O . VAL A 1 82 ? 17.555 23.711 38.801 1.00 12.74 113 VAL A O 1
ATOM 627 N N . GLY A 1 83 ? 19.580 24.671 38.584 1.00 12.25 114 GLY A N 1
ATOM 628 C CA . GLY A 1 83 ? 20.204 23.807 39.570 1.00 15.34 114 GLY A CA 1
ATOM 629 C C . GLY A 1 83 ? 21.435 23.127 39.006 1.00 15.32 114 GLY A C 1
ATOM 630 O O . GLY A 1 83 ? 21.503 22.853 37.809 1.00 12.69 114 GLY A O 1
ATOM 631 N N . ARG A 1 84 ? 22.413 22.861 39.866 1.00 16.95 115 ARG A N 1
ATOM 632 C CA . ARG A 1 84 ? 23.644 22.201 39.442 1.00 19.85 115 ARG A CA 1
ATOM 633 C C . ARG A 1 84 ? 23.322 20.848 38.815 1.00 18.32 115 ARG A C 1
ATO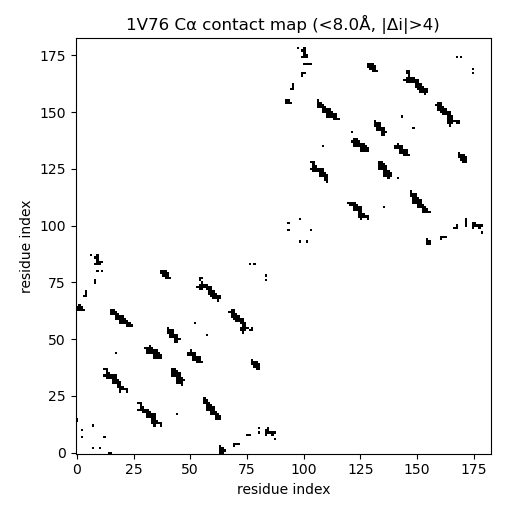M 634 O O . ARG A 1 84 ? 22.400 20.157 39.248 1.00 18.43 115 ARG A O 1
ATOM 642 N N . PRO A 1 85 ? 24.086 20.447 37.791 1.00 18.88 116 PRO A N 1
ATOM 643 C CA . PRO A 1 85 ? 23.859 19.164 37.123 1.00 18.89 116 PRO A CA 1
ATOM 644 C C . PRO A 1 85 ? 23.799 17.984 38.093 1.00 19.97 116 PRO A C 1
ATOM 645 O O . PRO A 1 85 ? 22.938 17.115 37.968 1.00 17.68 116 PRO A O 1
ATOM 649 N N . GLU A 1 86 ? 24.714 17.953 39.057 1.00 20.41 117 GLU A N 1
ATOM 650 C CA . GLU A 1 86 ? 24.740 16.858 40.018 1.00 20.91 117 GLU A CA 1
ATOM 651 C C . GLU A 1 86 ? 23.492 16.869 40.890 1.00 19.21 117 GLU A C 1
ATOM 652 O O . GLU A 1 86 ? 23.014 15.814 41.299 1.00 18.03 117 GLU A O 1
ATOM 658 N N . MET A 1 87 ? 22.970 18.059 41.179 1.00 18.35 118 MET A N 1
ATOM 659 C CA . MET A 1 87 ? 21.764 18.175 41.995 1.00 18.24 118 MET A CA 1
ATOM 660 C C . MET A 1 87 ? 20.539 17.706 41.215 1.00 16.10 118 MET A C 1
ATOM 661 O O . MET A 1 87 ? 19.683 17.013 41.758 1.00 15.11 118 MET A O 1
ATOM 666 N N . ARG A 1 88 ? 20.451 18.087 39.943 1.00 13.44 119 ARG A N 1
ATOM 667 C CA . ARG A 1 88 ? 19.317 17.681 39.112 1.00 12.14 119 ARG A CA 1
ATOM 668 C C . ARG A 1 88 ? 19.222 16.158 38.977 1.00 12.23 119 ARG A C 1
ATOM 669 O O . ARG A 1 88 ? 18.124 15.606 38.881 1.00 10.25 119 ARG A O 1
ATOM 677 N N . LEU A 1 89 ? 20.371 15.485 38.972 1.00 11.65 120 LEU A N 1
ATOM 678 C CA . LEU A 1 89 ? 20.405 14.029 38.838 1.00 13.20 120 LEU A CA 1
ATOM 679 C C . LEU A 1 89 ? 19.714 13.314 39.995 1.00 12.88 120 LEU A C 1
ATOM 680 O O . LEU A 1 89 ? 19.267 12.174 39.852 1.00 12.30 120 LEU A O 1
ATOM 685 N N . LYS A 1 90 ? 19.616 13.984 41.139 1.00 13.17 121 LYS A N 1
ATOM 686 C CA . LYS A 1 90 ? 18.964 13.384 42.299 1.00 15.64 121 LYS A CA 1
ATOM 687 C C . LYS A 1 90 ? 17.476 13.193 42.038 1.00 15.12 121 LYS A C 1
ATOM 688 O O . LYS A 1 90 ? 16.838 12.331 42.642 1.00 16.75 121 LYS A O 1
ATOM 694 N N . LYS A 1 91 ? 16.929 13.994 41.130 1.00 14.56 122 LYS A N 1
ATOM 695 C CA . LYS A 1 91 ? 15.513 13.907 40.797 1.00 13.36 122 LYS A CA 1
ATOM 696 C C . LYS A 1 91 ? 15.169 12.609 40.077 1.00 13.81 122 LYS A C 1
ATOM 697 O O . LYS A 1 91 ? 13.989 12.282 39.902 1.00 11.71 122 LYS A O 1
ATOM 703 N N . ARG A 1 92 ? 16.191 11.868 39.657 1.00 11.76 123 ARG A N 1
ATOM 704 C CA . ARG A 1 92 ? 15.956 10.602 38.971 1.00 13.67 123 ARG A CA 1
ATOM 705 C C . ARG A 1 92 ? 15.453 9.577 39.987 1.00 14.75 123 ARG A C 1
ATOM 706 O O . ARG A 1 92 ? 14.740 8.638 39.638 1.00 14.80 123 ARG A O 1
ATOM 714 N N . TRP A 1 93 ? 15.830 9.767 41.247 1.00 14.10 124 TRP A N 1
ATOM 715 C CA . TRP A 1 93 ? 15.410 8.868 42.318 1.00 13.67 124 TRP A CA 1
ATOM 716 C C . TRP A 1 93 ? 13.990 9.216 42.733 1.00 14.33 124 TRP A C 1
ATOM 717 O O . TRP A 1 93 ? 13.719 10.356 43.114 1.00 14.50 124 TRP A O 1
ATOM 728 N N . LYS A 1 94 ? 13.090 8.240 42.682 1.00 13.19 125 LYS A N 1
ATOM 729 C CA . LYS A 1 94 ? 11.702 8.481 43.053 1.00 14.96 125 LYS A CA 1
ATOM 730 C C . LYS A 1 94 ? 11.372 7.927 44.434 1.00 16.64 125 LYS A C 1
ATOM 731 O O . LYS A 1 94 ? 11.714 6.787 44.753 1.00 14.14 125 LYS A O 1
ATOM 737 N N . LYS A 1 95 ? 10.711 8.734 45.256 1.00 15.76 126 LYS A N 1
ATOM 738 C CA . LYS A 1 95 ? 10.296 8.272 46.572 1.00 19.31 126 LYS A CA 1
ATOM 739 C C . LYS A 1 95 ? 8.771 8.265 46.623 1.00 18.75 126 LYS A C 1
ATOM 740 O O . LYS A 1 95 ? 8.131 9.316 46.624 1.00 18.53 126 LYS A O 1
ATOM 746 N N . TRP A 1 96 ? 8.199 7.065 46.636 1.00 18.88 127 TRP A N 1
ATOM 747 C CA . TRP A 1 96 ? 6.752 6.895 46.675 1.00 18.54 127 TRP A CA 1
ATOM 748 C C . TRP A 1 96 ? 6.312 6.429 48.061 1.00 19.35 127 TRP A C 1
ATOM 749 O O . TRP A 1 96 ? 5.181 5.919 48.196 1.00 17.35 127 TRP A O 1
ATOM 761 N N . ARG B 1 6 ? 16.008 36.813 60.948 1.00 29.88 37 ARG B N 1
ATOM 762 C CA . ARG B 1 6 ? 17.115 36.069 60.279 1.00 29.65 37 ARG B CA 1
ATOM 763 C C . ARG B 1 6 ? 17.711 34.980 61.169 1.00 27.12 37 ARG B C 1
ATOM 764 O O . ARG B 1 6 ? 18.204 35.258 62.260 1.00 27.87 37 ARG B O 1
ATOM 772 N N . VAL B 1 7 ? 17.668 33.739 60.697 1.00 24.98 38 VAL B N 1
ATOM 773 C CA . VAL B 1 7 ? 18.231 32.625 61.448 1.00 22.04 38 VAL B CA 1
ATOM 774 C C . VAL B 1 7 ? 19.656 32.386 60.968 1.00 18.44 38 VAL B C 1
ATOM 775 O O . VAL B 1 7 ? 19.933 32.445 59.773 1.00 17.28 38 VAL B O 1
ATOM 779 N N . THR B 1 8 ? 20.558 32.123 61.904 1.00 15.81 39 THR B N 1
ATOM 780 C CA . THR B 1 8 ? 21.957 31.881 61.568 1.00 15.47 39 THR B CA 1
ATOM 781 C C . THR B 1 8 ? 22.458 30.675 62.357 1.00 14.06 39 THR B C 1
ATOM 782 O O . THR B 1 8 ? 21.775 30.202 63.258 1.00 12.48 39 THR B O 1
ATOM 786 N N . ARG B 1 9 ? 23.642 30.172 62.019 1.00 13.77 40 ARG B N 1
ATOM 787 C CA . ARG B 1 9 ? 24.190 29.028 62.741 1.00 14.46 40 ARG B CA 1
ATOM 788 C C . ARG B 1 9 ? 24.388 29.409 64.203 1.00 15.17 40 ARG B C 1
ATOM 789 O O . ARG B 1 9 ? 24.295 28.570 65.095 1.00 15.50 40 ARG B O 1
ATOM 797 N N . ARG B 1 10 ? 24.667 30.684 64.440 1.00 18.01 41 ARG B N 1
ATOM 798 C CA . ARG B 1 10 ? 24.883 31.163 65.798 1.00 19.10 41 ARG B CA 1
ATOM 799 C C . ARG B 1 10 ? 23.609 31.384 66.602 1.00 17.25 41 ARG B C 1
ATOM 800 O O . ARG B 1 10 ? 23.560 31.038 67.783 1.00 16.97 41 ARG B O 1
ATOM 808 N N . ASN B 1 11 ? 22.568 31.935 65.982 1.00 16.66 42 ASN B N 1
ATOM 809 C CA . ASN B 1 11 ? 21.345 32.190 66.737 1.00 16.37 42 ASN B CA 1
ATOM 810 C C . ASN B 1 11 ? 20.295 31.087 66.700 1.00 14.93 42 ASN B C 1
ATOM 811 O O . ASN B 1 11 ? 19.314 31.159 67.428 1.00 14.53 42 ASN B O 1
ATOM 816 N N . ILE B 1 12 ? 20.493 30.068 65.871 1.00 14.59 43 ILE B N 1
ATOM 817 C CA . ILE B 1 12 ? 19.499 29.004 65.782 1.00 14.96 43 ILE B CA 1
ATOM 818 C C . ILE B 1 12 ? 19.329 28.284 67.116 1.00 16.20 43 ILE B C 1
ATOM 819 O O . ILE B 1 12 ? 18.301 27.652 67.365 1.00 14.92 43 ILE B O 1
ATOM 824 N N . ILE B 1 13 ? 20.336 28.405 67.976 1.00 15.61 44 ILE B N 1
ATOM 825 C CA . ILE B 1 13 ? 20.311 27.792 69.295 1.00 17.46 44 ILE B CA 1
ATOM 826 C C . ILE B 1 13 ? 19.107 28.283 70.110 1.00 17.36 44 ILE B C 1
ATOM 827 O O . ILE B 1 13 ? 18.573 27.542 70.937 1.00 16.38 44 ILE B O 1
ATOM 832 N N . TRP B 1 14 ? 18.683 29.525 69.885 1.00 16.39 45 TRP B N 1
ATOM 833 C CA . TRP B 1 14 ? 17.526 30.057 70.607 1.00 16.82 45 TRP B CA 1
ATOM 834 C C . TRP B 1 14 ? 16.370 30.429 69.682 1.00 16.63 45 TRP B C 1
ATOM 835 O O . TRP B 1 14 ? 15.234 30.587 70.136 1.00 18.25 45 TRP B O 1
ATOM 846 N N . HIS B 1 15 ? 16.651 30.541 68.387 1.00 15.15 46 HIS B N 1
ATOM 847 C CA . HIS B 1 15 ? 15.634 30.925 67.408 1.00 14.21 46 HIS B CA 1
ATOM 848 C C . HIS B 1 15 ? 14.513 29.901 67.220 1.00 14.59 46 HIS B C 1
ATOM 849 O O . HIS B 1 15 ? 14.710 28.703 67.401 1.00 12.44 46 HIS B O 1
ATOM 856 N N . GLU B 1 16 ? 13.338 30.398 66.843 1.00 14.03 47 GLU B N 1
ATOM 857 C CA . GLU B 1 16 ? 12.161 29.569 66.589 1.00 16.06 47 GLU B CA 1
ATOM 858 C C . GLU B 1 16 ? 12.457 28.657 65.392 1.00 14.79 47 GLU B C 1
ATOM 859 O O . GLU B 1 16 ? 13.092 29.088 64.431 1.00 13.43 47 GLU B O 1
ATOM 865 N N . LEU B 1 17 ? 11.989 27.413 65.434 1.00 12.49 48 LEU B N 1
ATOM 866 C CA . LEU B 1 17 ? 12.229 26.493 64.324 1.00 12.24 48 LEU B CA 1
ATOM 867 C C . LEU B 1 17 ? 10.966 26.270 63.478 1.00 12.97 48 LEU B C 1
ATOM 868 O O . LEU B 1 17 ? 11.046 26.041 62.268 1.00 11.45 48 LEU B O 1
ATOM 873 N N . ILE B 1 18 ? 9.803 26.346 64.115 1.00 13.02 49 ILE B N 1
ATOM 874 C CA . ILE B 1 18 ? 8.539 26.156 63.412 1.00 13.09 49 ILE B CA 1
ATOM 875 C C . ILE B 1 18 ? 8.467 27.120 62.227 1.00 13.22 49 ILE B C 1
ATOM 876 O O . ILE B 1 18 ? 8.803 28.296 62.346 1.00 12.51 49 ILE B O 1
ATOM 881 N N . GLY B 1 19 ? 8.069 26.601 61.074 1.00 13.36 50 GLY B N 1
ATOM 882 C CA . GLY B 1 19 ? 7.974 27.433 59.890 1.00 16.10 50 GLY B CA 1
ATOM 883 C C . GLY B 1 19 ? 9.187 27.339 58.984 1.00 16.19 50 GLY B C 1
ATOM 884 O O . GLY B 1 19 ? 9.128 27.733 57.820 1.00 18.13 50 GLY B O 1
ATOM 885 N N . LEU B 1 20 ? 10.295 26.828 59.511 1.00 15.91 51 LEU B N 1
ATOM 886 C CA . LEU B 1 20 ? 11.510 26.689 58.713 1.00 13.98 51 LEU B CA 1
ATOM 887 C C . LEU B 1 20 ? 11.485 25.397 57.924 1.00 13.81 51 LEU B C 1
ATOM 888 O O . LEU B 1 20 ? 10.829 24.432 58.315 1.00 13.70 51 LEU B O 1
ATOM 893 N N . ARG B 1 21 ? 12.207 25.376 56.813 1.00 13.78 52 ARG B N 1
ATOM 894 C CA . ARG B 1 21 ? 12.286 24.166 56.024 1.00 15.37 52 ARG B CA 1
ATOM 895 C C . ARG B 1 21 ? 13.494 23.415 56.573 1.00 13.81 52 ARG B C 1
ATOM 896 O O . ARG B 1 21 ? 14.518 24.025 56.883 1.00 13.65 52 ARG B O 1
ATOM 904 N N . VAL B 1 22 ? 13.373 22.101 56.708 1.00 12.60 53 VAL B N 1
ATOM 905 C CA . VAL B 1 22 ? 14.471 21.309 57.246 1.00 11.63 53 VAL B CA 1
ATOM 906 C C . VAL B 1 22 ? 14.683 20.001 56.488 1.00 12.99 53 VAL B C 1
ATOM 907 O O . VAL B 1 22 ? 13.772 19.474 55.845 1.00 9.02 53 VAL B O 1
ATOM 911 N N . ARG B 1 23 ? 15.904 19.491 56.570 1.00 12.85 54 ARG B N 1
ATOM 912 C CA . ARG B 1 23 ? 16.264 18.246 55.923 1.00 15.97 54 ARG B CA 1
ATOM 913 C C . ARG B 1 23 ? 17.132 17.497 56.929 1.00 15.07 54 ARG B C 1
ATOM 914 O O . ARG B 1 23 ? 18.046 18.083 57.507 1.00 14.08 54 ARG B O 1
ATOM 922 N N . ILE B 1 24 ? 16.824 16.226 57.180 1.00 13.12 55 ILE B N 1
ATOM 923 C CA . ILE B 1 24 ? 17.639 15.444 58.105 1.00 14.51 55 ILE B CA 1
ATOM 924 C C . ILE B 1 24 ? 18.767 14.891 57.243 1.00 14.11 55 ILE B C 1
ATOM 925 O O . ILE B 1 24 ? 18.546 14.019 56.403 1.00 13.30 55 ILE B O 1
ATOM 930 N N . VAL B 1 25 ? 19.972 15.412 57.443 1.00 12.69 56 VAL B N 1
ATOM 931 C CA . VAL B 1 25 ? 21.110 14.983 56.648 1.00 13.22 56 VAL B CA 1
ATOM 932 C C . VAL B 1 25 ? 22.031 13.999 57.357 1.00 13.40 56 VAL B C 1
ATOM 933 O O . VAL B 1 25 ? 23.026 13.555 56.787 1.00 11.12 56 VAL B O 1
ATOM 937 N N . GLY B 1 26 ? 21.688 13.649 58.593 1.00 12.72 57 GLY B N 1
ATOM 938 C CA . GLY B 1 26 ? 22.490 12.695 59.339 1.00 13.00 57 GLY B CA 1
ATOM 939 C C . GLY B 1 26 ? 21.783 12.209 60.595 1.00 13.26 57 GLY B C 1
ATOM 940 O O . GLY B 1 26 ? 20.817 12.828 61.044 1.00 9.96 57 GLY B O 1
ATOM 941 N N . SER B 1 27 ? 22.258 11.098 61.156 1.00 12.97 58 SER B N 1
ATOM 942 C CA . SER B 1 27 ? 21.684 10.539 62.379 1.00 15.02 58 SER B CA 1
ATOM 943 C C . SER B 1 27 ? 22.744 9.723 63.118 1.00 16.80 58 SER B C 1
ATOM 944 O O . SER B 1 27 ? 23.571 9.061 62.491 1.00 16.70 58 SER B O 1
ATOM 947 N N . THR B 1 28 ? 22.718 9.771 64.447 1.00 17.01 59 THR B N 1
ATOM 948 C CA . THR B 1 28 ? 23.708 9.061 65.253 1.00 17.17 59 THR B CA 1
ATOM 949 C C . THR B 1 28 ? 23.509 7.552 65.286 1.00 17.24 59 THR B C 1
ATOM 950 O O . THR B 1 28 ? 24.323 6.820 65.847 1.00 15.53 59 THR B O 1
ATOM 954 N N . HIS B 1 29 ? 22.419 7.092 64.687 1.00 18.10 60 HIS B N 1
ATOM 955 C CA . HIS B 1 29 ? 22.131 5.667 64.599 1.00 18.72 60 HIS B CA 1
ATOM 956 C C . HIS B 1 29 ? 21.389 5.465 63.288 1.00 20.29 60 HIS B C 1
ATOM 957 O O . HIS B 1 29 ? 20.815 6.411 62.746 1.00 20.24 60 HIS B O 1
ATOM 964 N N . PRO B 1 30 ? 21.420 4.242 62.740 1.00 22.13 61 PRO B N 1
ATOM 965 C CA . PRO B 1 30 ? 20.715 4.009 61.480 1.00 22.41 61 PRO B CA 1
ATOM 966 C C . PRO B 1 30 ? 19.278 4.496 61.617 1.00 22.26 61 PRO B C 1
ATOM 967 O O . PRO B 1 30 ? 18.586 4.156 62.576 1.00 21.78 61 PRO B O 1
ATOM 971 N N . ALA B 1 31 ? 18.835 5.310 60.670 1.00 23.83 62 ALA B N 1
ATOM 972 C CA . ALA B 1 31 ? 17.480 5.828 60.729 1.00 24.56 62 ALA B CA 1
ATOM 973 C C . ALA B 1 31 ? 16.791 5.762 59.376 1.00 26.33 62 ALA B C 1
ATOM 974 O O . ALA B 1 31 ? 16.853 4.744 58.682 1.00 27.25 62 ALA B O 1
ATOM 976 N N . PHE B 1 32 ? 16.131 6.850 59.004 1.00 26.10 63 PHE B N 1
ATOM 977 C CA . PHE B 1 32 ? 15.424 6.893 57.740 1.00 26.49 63 PHE B CA 1
ATOM 978 C C . PHE B 1 32 ? 16.001 7.960 56.833 1.00 24.88 63 PHE B C 1
ATOM 979 O O . PHE B 1 32 ? 16.432 9.018 57.291 1.00 24.87 63 PHE B O 1
ATOM 987 N N . VAL B 1 33 ? 16.008 7.663 55.541 1.00 22.65 64 VAL B N 1
ATOM 988 C CA . VAL B 1 33 ? 16.547 8.564 54.537 1.00 21.61 64 VAL B CA 1
ATOM 989 C C . VAL B 1 33 ? 15.460 9.371 53.834 1.00 20.66 64 VAL B C 1
ATOM 990 O O . VAL B 1 33 ? 14.332 8.908 53.688 1.00 21.11 64 VAL B O 1
ATOM 994 N N . GLY B 1 34 ? 15.806 10.586 53.416 1.00 19.05 65 GLY B N 1
ATOM 995 C CA . GLY B 1 34 ? 14.865 11.429 52.696 1.00 16.29 65 GLY B CA 1
ATOM 996 C C . GLY B 1 34 ? 13.874 12.270 53.482 1.00 15.24 65 GLY B C 1
ATOM 997 O O . GLY B 1 34 ? 12.957 12.842 52.892 1.00 14.22 65 GLY B O 1
ATOM 998 N N . ILE B 1 35 ? 14.035 12.360 54.799 1.00 12.88 66 ILE B N 1
ATOM 999 C CA . ILE B 1 35 ? 13.109 13.155 55.593 1.00 12.95 66 ILE B CA 1
ATOM 1000 C C . ILE B 1 35 ? 13.412 14.631 55.376 1.00 13.97 66 ILE B C 1
ATOM 1001 O O . ILE B 1 35 ? 14.512 15.107 55.665 1.00 13.30 66 ILE B O 1
ATOM 1006 N N . GLU B 1 36 ? 12.421 15.343 54.844 1.00 13.40 67 GLU B N 1
ATOM 1007 C CA . GLU B 1 36 ? 12.556 16.756 54.534 1.00 13.95 67 GLU B CA 1
ATOM 1008 C C . GLU B 1 36 ? 11.177 17.408 54.462 1.00 14.02 67 GLU B C 1
ATOM 1009 O O . GLU B 1 36 ? 10.191 16.770 54.083 1.00 11.72 67 GLU B O 1
ATOM 1015 N N . GLY B 1 37 ? 11.116 18.682 54.826 1.00 13.29 68 GLY B N 1
ATOM 1016 C CA . GLY B 1 37 ? 9.853 19.398 54.801 1.00 15.66 68 GLY B CA 1
ATOM 1017 C C . GLY B 1 37 ? 9.891 20.605 55.715 1.00 15.15 68 GLY B C 1
ATOM 1018 O O . GLY B 1 37 ? 10.967 21.140 55.997 1.00 17.25 68 GLY B O 1
ATOM 1019 N N . TYR B 1 38 ? 8.722 21.037 56.177 1.00 12.26 69 TYR B N 1
ATOM 1020 C CA . TYR B 1 38 ? 8.638 22.188 57.065 1.00 13.37 69 TYR B CA 1
ATOM 1021 C C . TYR B 1 38 ? 8.333 21.785 58.502 1.00 10.23 69 TYR B C 1
ATOM 1022 O O . TYR B 1 38 ? 7.510 20.909 58.747 1.00 9.12 69 TYR B O 1
ATOM 1031 N N . VAL B 1 39 ? 9.011 22.430 59.447 1.00 9.60 70 VAL B N 1
ATOM 1032 C CA . VAL B 1 39 ? 8.799 22.158 60.865 1.00 8.70 70 VAL B CA 1
ATOM 1033 C C . VAL B 1 39 ? 7.418 22.686 61.241 1.00 9.70 70 VAL B C 1
ATOM 1034 O O . VAL B 1 39 ? 7.170 23.889 61.141 1.00 10.00 70 VAL B O 1
ATOM 1038 N N . ILE B 1 40 ? 6.516 21.797 61.656 1.00 9.79 71 ILE B N 1
ATOM 1039 C CA . ILE B 1 40 ? 5.175 22.232 62.030 1.00 9.66 71 ILE B CA 1
ATOM 1040 C C . ILE B 1 40 ? 4.949 22.249 63.535 1.00 10.13 71 ILE B C 1
ATOM 1041 O O . ILE B 1 40 ? 3.936 22.762 64.007 1.00 9.02 71 ILE B O 1
ATOM 1046 N N . ASP B 1 41 ? 5.886 21.683 64.288 1.00 9.28 72 ASP B N 1
ATOM 1047 C CA . ASP B 1 41 ? 5.787 21.695 65.741 1.00 11.47 72 ASP B CA 1
ATOM 1048 C C . ASP B 1 41 ? 7.141 21.343 66.344 1.00 11.57 72 ASP B C 1
ATOM 1049 O O . ASP B 1 41 ? 8.004 20.781 65.670 1.00 11.68 72 ASP B O 1
ATOM 1054 N N . GLU B 1 42 ? 7.329 21.692 67.612 1.00 12.80 73 GLU B N 1
ATOM 1055 C CA . GLU B 1 42 ? 8.577 21.401 68.315 1.00 12.26 73 GLU B CA 1
ATOM 1056 C C . GLU B 1 42 ? 8.297 21.156 69.784 1.00 12.91 73 GLU B C 1
ATOM 1057 O O . GLU B 1 42 ? 7.567 21.915 70.406 1.00 13.14 73 GLU B O 1
ATOM 1063 N N . THR B 1 43 ? 8.879 20.097 70.331 1.00 12.82 74 THR B N 1
ATOM 1064 C CA . THR B 1 43 ? 8.709 19.778 71.746 1.00 13.93 74 THR B CA 1
ATOM 1065 C C . THR B 1 43 ? 10.101 19.782 72.363 1.00 14.19 74 THR B C 1
ATOM 1066 O O . THR B 1 43 ? 11.081 20.089 71.685 1.00 13.13 74 THR B O 1
ATOM 1070 N N . ARG B 1 44 ? 10.197 19.430 73.638 1.00 14.36 75 ARG B N 1
ATOM 1071 C CA . ARG B 1 44 ? 11.494 19.411 74.296 1.00 14.86 75 ARG B CA 1
ATOM 1072 C C . ARG B 1 44 ? 12.519 18.543 73.576 1.00 14.39 75 ARG B C 1
ATOM 1073 O O . ARG B 1 44 ? 13.666 18.952 73.403 1.00 14.63 75 ARG B O 1
ATOM 1081 N N . ASN B 1 45 ? 12.107 17.355 73.147 1.00 14.05 76 ASN B N 1
ATOM 1082 C CA . ASN B 1 45 ? 13.030 16.432 72.490 1.00 14.62 76 ASN B CA 1
ATOM 1083 C C . ASN B 1 45 ? 12.728 16.073 71.042 1.00 15.45 76 ASN B C 1
ATOM 1084 O O . ASN B 1 45 ? 13.516 15.368 70.413 1.00 15.07 76 ASN B O 1
ATOM 1089 N N . MET B 1 46 ? 11.607 16.545 70.507 1.00 15.57 77 MET B N 1
ATOM 1090 C CA . ME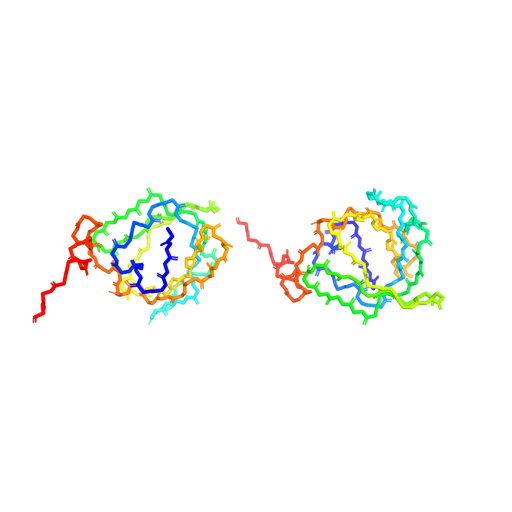T B 1 46 ? 11.238 16.187 69.146 1.00 15.99 77 MET B CA 1
ATOM 1091 C C . MET B 1 46 ? 10.971 17.367 68.217 1.00 14.68 77 MET B C 1
ATOM 1092 O O . MET B 1 46 ? 10.779 18.498 68.651 1.00 15.12 77 MET B O 1
ATOM 1097 N N . LEU B 1 47 ? 10.958 17.065 66.926 1.00 12.53 78 LEU B N 1
ATOM 1098 C CA . LEU B 1 47 ? 10.652 18.029 65.882 1.00 13.49 78 LEU B CA 1
ATOM 1099 C C . LEU B 1 47 ? 9.611 17.338 65.014 1.00 13.80 78 LEU B C 1
ATOM 1100 O O . LEU B 1 47 ? 9.783 16.174 64.647 1.00 15.47 78 LEU B O 1
ATOM 1105 N N . VAL B 1 48 ? 8.521 18.028 64.709 1.00 11.26 79 VAL B N 1
ATOM 1106 C CA . VAL B 1 48 ? 7.496 17.444 63.862 1.00 11.16 79 VAL B CA 1
ATOM 1107 C C . VAL B 1 48 ? 7.677 18.095 62.501 1.00 12.76 79 VAL B C 1
ATOM 1108 O O . VAL B 1 48 ? 7.587 19.319 62.374 1.00 11.09 79 VAL B O 1
ATOM 1112 N N . ILE B 1 49 ? 7.937 17.267 61.494 1.00 13.33 80 ILE B N 1
ATOM 1113 C CA . ILE B 1 49 ? 8.186 17.739 60.141 1.00 14.24 80 ILE B CA 1
ATOM 1114 C C . ILE B 1 49 ? 7.122 17.278 59.152 1.00 15.72 80 ILE B C 1
ATOM 1115 O O . ILE B 1 49 ? 6.723 16.111 59.142 1.00 14.98 80 ILE B O 1
ATOM 1120 N N . ALA B 1 50 ? 6.669 18.207 58.317 1.00 16.56 81 ALA B N 1
ATOM 1121 C CA . ALA B 1 50 ? 5.654 17.898 57.321 1.00 17.16 81 ALA B CA 1
ATOM 1122 C C . ALA B 1 50 ? 6.251 17.946 55.925 1.00 16.53 81 ALA B C 1
ATOM 1123 O O . ALA B 1 50 ? 6.626 19.011 55.440 1.00 16.73 81 ALA B O 1
ATOM 1125 N N . GLY B 1 51 ? 6.353 16.776 55.304 1.00 17.69 82 GLY B N 1
ATOM 1126 C CA . GLY B 1 51 ? 6.874 16.666 53.953 1.00 19.39 82 GLY B CA 1
ATOM 1127 C C . GLY B 1 51 ? 5.952 15.717 53.205 1.00 20.22 82 GLY B C 1
ATOM 1128 O O . GLY B 1 51 ? 4.732 15.888 53.256 1.00 18.94 82 GLY B O 1
ATOM 1129 N N . ASP B 1 52 ? 6.514 14.723 52.515 1.00 20.07 83 ASP B N 1
ATOM 1130 C CA . ASP B 1 52 ? 5.695 13.747 51.792 1.00 21.00 83 ASP B CA 1
ATOM 1131 C C . ASP B 1 52 ? 4.888 12.972 52.817 1.00 20.83 83 ASP B C 1
ATOM 1132 O O . ASP B 1 52 ? 3.839 12.408 52.512 1.00 23.42 83 ASP B O 1
ATOM 1137 N N . ARG B 1 53 ? 5.410 12.942 54.036 1.00 20.79 84 ARG B N 1
ATOM 1138 C CA . ARG B 1 53 ? 4.773 12.267 55.158 1.00 19.50 84 ARG B CA 1
ATOM 1139 C C . ARG B 1 53 ? 4.927 13.213 56.348 1.00 19.03 84 ARG B C 1
ATOM 1140 O O . ARG B 1 53 ? 5.657 14.204 56.272 1.00 16.46 84 ARG B O 1
ATOM 1148 N N . ILE B 1 54 ? 4.221 12.920 57.434 1.00 16.40 85 ILE B N 1
ATOM 1149 C CA . ILE B 1 54 ? 4.343 13.712 58.645 1.00 14.54 85 ILE B CA 1
ATOM 1150 C C . ILE B 1 54 ? 5.277 12.883 59.510 1.00 15.03 85 ILE B C 1
ATOM 1151 O O . ILE B 1 54 ? 4.999 11.712 59.762 1.00 15.62 85 ILE B O 1
ATOM 1156 N N . TRP B 1 55 ? 6.384 13.474 59.944 1.00 13.43 86 TRP B N 1
ATOM 1157 C CA . TRP B 1 55 ? 7.354 12.765 60.773 1.00 15.10 86 TRP B CA 1
ATOM 1158 C C . TRP B 1 55 ? 7.583 13.418 62.126 1.00 15.22 86 TRP B C 1
ATOM 1159 O O . TRP B 1 55 ? 7.573 14.641 62.244 1.00 15.42 86 TRP B O 1
ATOM 1170 N N . LYS B 1 56 ? 7.788 12.590 63.144 1.00 13.99 87 LYS B N 1
ATOM 1171 C CA . LYS B 1 56 ? 8.091 13.079 64.483 1.00 16.15 87 LYS B CA 1
ATOM 1172 C C . LYS B 1 56 ? 9.468 12.489 64.751 1.00 13.76 87 LYS B C 1
ATOM 1173 O O . LYS B 1 56 ? 9.595 11.281 64.948 1.00 13.77 87 LYS B O 1
ATOM 1179 N N . VAL B 1 57 ? 10.497 13.330 64.750 1.00 12.04 88 VAL B N 1
ATOM 1180 C CA . VAL B 1 57 ? 11.856 12.847 64.953 1.00 12.42 88 VAL B CA 1
ATOM 1181 C C . VAL B 1 57 ? 12.543 13.390 66.208 1.00 13.19 88 VAL B C 1
ATOM 1182 O O . VAL B 1 57 ? 12.283 14.510 66.637 1.00 12.71 88 VAL B O 1
ATOM 1186 N N . PRO B 1 58 ? 13.422 12.581 66.821 1.00 12.73 89 PRO B N 1
ATOM 1187 C CA . PRO B 1 58 ? 14.138 13.002 68.028 1.00 11.57 89 PRO B CA 1
ATOM 1188 C C . PRO B 1 58 ? 15.329 13.905 67.710 1.00 11.24 89 PRO B C 1
ATOM 1189 O O . PRO B 1 58 ? 16.162 13.591 66.857 1.00 8.48 89 PRO B O 1
ATOM 1193 N N . LYS B 1 59 ? 15.398 15.030 68.410 1.00 10.82 90 LYS B N 1
ATOM 1194 C CA . LYS B 1 59 ? 16.470 15.998 68.211 1.00 11.58 90 LYS B CA 1
ATOM 1195 C C . LYS B 1 59 ? 17.861 15.445 68.492 1.00 13.15 90 LYS B C 1
ATOM 1196 O O . LYS B 1 59 ? 18.770 15.576 67.672 1.00 12.83 90 LYS B O 1
ATOM 1202 N N . ASP B 1 60 ? 18.015 14.826 69.657 1.00 13.31 91 ASP B N 1
ATOM 1203 C CA .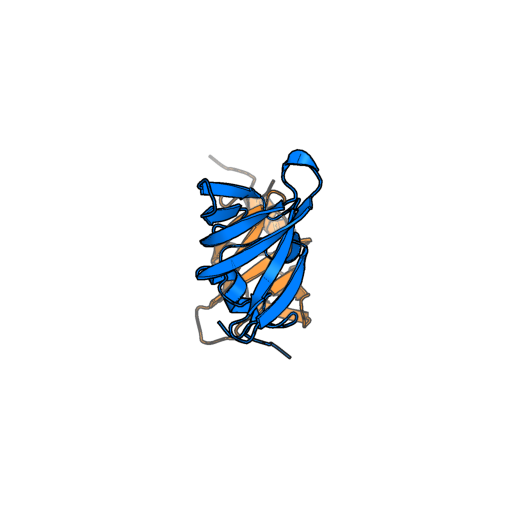 ASP B 1 60 ? 19.305 14.298 70.094 1.00 15.06 91 ASP B CA 1
ATOM 1204 C C . ASP B 1 60 ? 2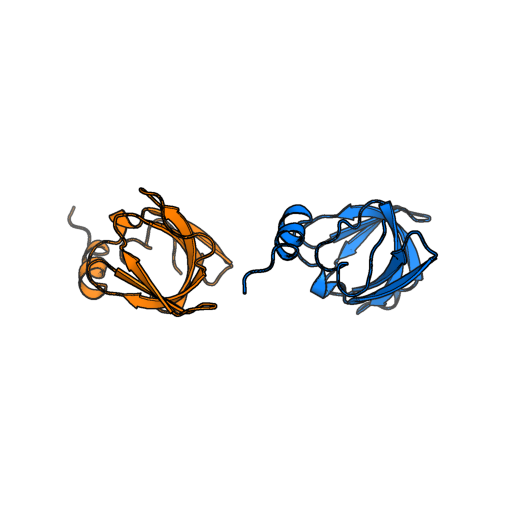0.079 13.402 69.127 1.00 13.76 91 ASP B C 1
ATOM 1205 O O . ASP B 1 60 ? 21.308 13.431 69.122 1.00 13.93 91 ASP B O 1
ATOM 1210 N N . VAL B 1 61 ? 19.388 12.623 68.303 1.00 11.75 92 VAL B N 1
ATOM 1211 C CA . VAL B 1 61 ? 20.089 11.727 67.387 1.00 10.69 92 VAL B CA 1
ATOM 1212 C C . VAL B 1 61 ? 20.074 12.169 65.930 1.00 11.10 92 VAL B C 1
ATOM 1213 O O . VAL B 1 61 ? 20.521 11.433 65.049 1.00 11.17 92 VAL B O 1
ATOM 1217 N N . SER B 1 62 ? 19.574 13.370 65.672 1.00 10.30 93 SER B N 1
ATOM 1218 C CA . SER B 1 62 ? 19.497 13.866 64.309 1.00 9.10 93 SER B CA 1
ATOM 1219 C C . SER B 1 62 ? 20.518 14.953 64.012 1.00 9.55 93 SER B C 1
ATOM 1220 O O . SER B 1 62 ? 20.990 15.639 64.912 1.00 8.82 93 SER B O 1
ATOM 1223 N N . ILE B 1 63 ? 20.879 15.075 62.739 1.00 9.48 94 ILE B N 1
ATOM 1224 C CA . ILE B 1 63 ? 21.770 16.133 62.285 1.00 9.62 94 ILE B CA 1
ATOM 1225 C C . ILE B 1 63 ? 20.855 16.861 61.305 1.00 9.85 94 ILE B C 1
ATOM 1226 O O . ILE B 1 63 ? 20.444 16.286 60.298 1.00 8.94 94 ILE B O 1
ATOM 1231 N N . PHE B 1 64 ? 20.510 18.107 61.612 1.00 10.09 95 PHE B N 1
ATOM 1232 C CA . PHE B 1 64 ? 19.592 18.867 60.768 1.00 10.86 95 PHE B CA 1
ATOM 1233 C C . PHE B 1 64 ? 20.237 19.911 59.876 1.00 12.18 95 PHE B C 1
ATOM 1234 O O . PHE B 1 64 ? 21.307 20.443 60.182 1.00 11.10 95 PHE B O 1
ATOM 1242 N N . GLU B 1 65 ? 19.564 20.201 58.768 1.00 12.49 96 GLU B N 1
ATOM 1243 C CA . GLU B 1 65 ? 20.002 21.242 57.849 1.00 12.40 96 GLU B CA 1
ATOM 1244 C C . GLU B 1 65 ? 18.776 22.131 57.676 1.00 13.39 96 GLU B C 1
ATOM 1245 O O . GLU B 1 65 ? 17.833 21.763 56.981 1.00 12.60 96 GLU B O 1
ATOM 1251 N N . PHE B 1 66 ? 18.776 23.282 58.335 1.00 12.52 97 PHE B N 1
ATOM 1252 C CA . PHE B 1 66 ? 17.660 24.203 58.221 1.00 13.96 97 PHE B CA 1
ATOM 1253 C C . PHE B 1 66 ? 17.935 25.193 57.097 1.00 17.31 97 PHE B C 1
ATOM 1254 O O . PHE B 1 66 ? 19.084 25.445 56.750 1.00 16.84 97 PHE B O 1
ATOM 1262 N N . GLU B 1 67 ? 16.873 25.746 56.529 1.00 19.22 98 GLU B N 1
ATOM 1263 C CA . GLU B 1 67 ? 17.014 26.712 55.455 1.00 22.25 98 GLU B CA 1
ATOM 1264 C C . GLU B 1 67 ? 16.534 28.078 55.932 1.00 22.12 98 GLU B C 1
ATOM 1265 O O . GLU B 1 67 ? 15.376 28.236 56.312 1.00 21.07 98 GLU B O 1
ATOM 1271 N N . ALA B 1 68 ? 17.433 29.056 55.929 1.00 23.28 99 ALA B N 1
ATOM 1272 C CA . ALA B 1 68 ? 17.081 30.407 56.344 1.00 26.31 99 ALA B CA 1
ATOM 1273 C C . ALA B 1 68 ? 16.218 31.017 55.243 1.00 28.24 99 ALA B C 1
ATOM 1274 O O . ALA B 1 68 ? 16.203 30.521 54.114 1.00 27.10 99 ALA B O 1
ATOM 1276 N N . ASP B 1 69 ? 15.499 32.088 55.565 1.00 30.58 100 ASP B N 1
ATOM 1277 C CA . ASP B 1 69 ? 14.641 32.731 54.578 1.00 33.87 100 ASP B CA 1
ATOM 1278 C C . ASP B 1 69 ? 15.416 33.208 53.355 1.00 34.07 100 ASP B C 1
ATOM 1279 O O . ASP B 1 69 ? 14.850 33.320 52.268 1.00 35.23 100 ASP B O 1
ATOM 1284 N N . ASP B 1 70 ? 16.707 33.483 53.524 1.00 34.88 101 ASP B N 1
ATOM 1285 C CA . ASP B 1 70 ? 17.520 33.946 52.403 1.00 35.54 101 ASP B CA 1
ATOM 1286 C C . ASP B 1 70 ? 18.065 32.776 51.586 1.00 35.32 101 ASP B C 1
ATOM 1287 O O . ASP B 1 70 ? 18.704 32.973 50.551 1.00 35.32 101 ASP B O 1
ATOM 1292 N N . GLY B 1 71 ? 17.808 31.558 52.053 1.00 32.88 102 GLY B N 1
ATOM 1293 C CA . GLY B 1 71 ? 18.282 30.385 51.340 1.00 30.75 102 GLY B CA 1
ATOM 1294 C C . GLY B 1 71 ? 19.505 29.730 51.955 1.00 28.67 102 GLY B C 1
ATOM 1295 O O . GLY B 1 71 ? 19.858 28.608 51.584 1.00 28.87 102 GLY B O 1
ATOM 1296 N N . THR B 1 72 ? 20.158 30.419 52.888 1.00 25.76 103 THR B N 1
ATOM 1297 C CA . THR B 1 72 ? 21.344 29.869 53.541 1.00 25.96 103 THR B CA 1
ATOM 1298 C C . THR B 1 72 ? 21.003 28.539 54.203 1.00 23.89 103 THR B C 1
ATOM 1299 O O . THR B 1 72 ? 19.950 28.393 54.823 1.00 22.86 103 THR B O 1
ATOM 1303 N N . LYS B 1 73 ? 21.902 27.573 54.066 1.00 22.60 104 LYS B N 1
ATOM 1304 C CA . LYS B 1 73 ? 21.704 26.257 54.651 1.00 21.58 104 LYS B CA 1
ATOM 1305 C C . LYS B 1 73 ? 22.486 26.175 55.959 1.00 20.81 104 LYS B C 1
ATOM 1306 O O . LYS B 1 73 ? 23.706 26.297 55.960 1.00 20.71 104 LYS B O 1
ATOM 1312 N N . ILE B 1 74 ? 21.777 25.979 57.067 1.00 15.91 105 ILE B N 1
ATOM 1313 C CA . ILE B 1 74 ? 22.409 25.886 58.376 1.00 13.45 105 ILE B CA 1
ATOM 1314 C C . ILE B 1 74 ? 22.395 24.440 58.880 1.00 13.52 105 ILE B C 1
ATOM 1315 O O . ILE B 1 74 ? 21.334 23.886 59.176 1.00 11.84 105 ILE B O 1
ATOM 1320 N N . LYS B 1 75 ? 23.573 23.830 58.954 1.00 14.67 106 LYS B N 1
ATOM 1321 C CA . LYS B 1 75 ? 23.697 22.461 59.440 1.00 14.76 106 LYS B CA 1
ATOM 1322 C C . LYS B 1 75 ? 24.085 22.491 60.911 1.00 13.05 106 LYS B C 1
ATOM 1323 O O . LYS B 1 75 ? 24.934 23.282 61.311 1.00 10.90 106 LYS B O 1
ATOM 1329 N N . ILE B 1 76 ? 23.464 21.632 61.712 1.00 11.81 107 ILE B N 1
ATOM 1330 C CA . ILE B 1 76 ? 23.753 21.586 63.140 1.00 11.08 107 ILE B CA 1
ATOM 1331 C C . ILE B 1 76 ? 23.191 20.314 63.762 1.00 11.31 107 ILE B C 1
ATOM 1332 O O . ILE B 1 76 ? 22.103 19.868 63.398 1.00 12.30 107 ILE B O 1
ATOM 1337 N N . PRO B 1 77 ? 23.935 19.699 64.697 1.00 11.26 108 PRO B N 1
ATOM 1338 C CA . PRO B 1 77 ? 23.415 18.478 65.318 1.00 10.89 108 PRO B CA 1
ATOM 1339 C C . PRO B 1 77 ? 22.191 18.851 66.136 1.00 9.91 108 PRO B C 1
ATOM 1340 O O . PRO B 1 77 ? 22.171 19.900 66.781 1.00 10.12 108 PRO B O 1
ATOM 1344 N N . GLY B 1 78 ? 21.180 17.996 66.111 1.00 9.68 109 GLY B N 1
ATOM 1345 C CA . GLY B 1 78 ? 19.973 18.273 66.865 1.00 11.30 109 GLY B CA 1
ATOM 1346 C C . GLY B 1 78 ? 20.181 18.356 68.366 1.00 10.31 109 GLY B C 1
ATOM 1347 O O . GLY B 1 78 ? 19.402 19.005 69.059 1.00 11.04 109 GLY B O 1
ATOM 1348 N N . GLU B 1 79 ? 21.223 17.705 68.876 1.00 12.99 110 GLU B N 1
ATOM 1349 C CA . GLU B 1 79 ? 21.489 17.729 70.313 1.00 14.04 110 GLU B CA 1
ATOM 1350 C C . GLU B 1 79 ? 21.569 19.165 70.825 1.00 11.79 110 GLU B C 1
ATOM 1351 O O . GLU B 1 79 ? 21.192 19.444 71.959 1.00 10.94 110 GLU B O 1
ATOM 1357 N N . ARG B 1 80 ? 22.062 20.073 69.985 1.00 10.33 111 ARG B N 1
ATOM 1358 C CA . ARG B 1 80 ? 22.202 21.474 70.377 1.00 10.28 111 ARG B CA 1
ATOM 1359 C C . ARG B 1 80 ? 20.862 22.187 70.467 1.00 11.36 111 ARG B C 1
ATOM 1360 O O . ARG B 1 80 ? 20.777 23.285 71.011 1.00 11.27 111 ARG B O 1
ATOM 1368 N N . LEU B 1 81 ? 19.822 21.560 69.928 1.00 10.31 112 LEU B N 1
ATOM 1369 C CA . LEU B 1 81 ? 18.493 22.154 69.937 1.00 13.07 112 LEU B CA 1
ATOM 1370 C C . LEU B 1 81 ? 17.531 21.514 70.939 1.00 11.68 112 LEU B C 1
ATOM 1371 O O . LEU B 1 81 ? 16.341 21.810 70.925 1.00 13.45 112 LEU B O 1
ATOM 1376 N N . VAL B 1 82 ? 18.041 20.641 71.802 1.00 14.01 113 VAL B N 1
ATOM 1377 C CA . VAL B 1 82 ? 17.193 19.998 72.803 1.00 14.01 113 VAL B CA 1
ATOM 1378 C C . VAL B 1 82 ? 16.639 21.068 73.738 1.00 16.18 113 VAL B C 1
ATOM 1379 O O . VAL B 1 82 ? 17.358 21.987 74.133 1.00 14.78 113 VAL B O 1
ATOM 1383 N N . GLY B 1 83 ? 15.356 20.950 74.069 1.00 16.24 114 GLY B N 1
ATOM 1384 C CA . GLY B 1 83 ? 14.717 21.915 74.941 1.00 16.59 114 GLY B CA 1
ATOM 1385 C C . GLY B 1 83 ? 13.512 22.562 74.282 1.00 17.23 114 GLY B C 1
ATOM 1386 O O . GLY B 1 83 ? 13.484 22.742 73.062 1.00 15.71 114 GLY B O 1
ATOM 1387 N N . ARG B 1 84 ? 12.509 22.908 75.084 1.00 16.85 115 ARG B N 1
ATOM 1388 C CA . ARG B 1 84 ? 11.302 23.548 74.571 1.00 18.50 115 ARG B CA 1
ATOM 1389 C C . ARG B 1 84 ? 11.624 24.927 73.999 1.00 17.52 115 ARG B C 1
ATOM 1390 O O . ARG B 1 84 ? 12.481 25.640 74.520 1.00 18.45 115 ARG B O 1
ATOM 1398 N N . PRO B 1 85 ? 10.936 25.318 72.915 1.00 17.50 116 PRO B N 1
ATOM 1399 C CA . PRO B 1 85 ? 11.131 26.609 72.246 1.00 18.57 116 PRO B CA 1
ATOM 1400 C C . PRO B 1 85 ? 11.213 27.823 73.173 1.00 19.73 116 PRO B C 1
ATOM 1401 O O . PRO B 1 85 ? 12.103 28.664 73.025 1.00 18.03 116 PRO B O 1
ATOM 1405 N N . GLU B 1 86 ? 10.282 27.918 74.120 1.00 19.73 117 GLU B N 1
ATOM 1406 C CA . GLU B 1 86 ? 10.255 29.047 75.044 1.00 21.31 117 GLU B CA 1
ATOM 1407 C C . GLU B 1 86 ? 11.484 29.069 75.948 1.00 20.39 117 GLU B C 1
ATOM 1408 O O . GLU B 1 86 ? 11.963 30.138 76.330 1.00 20.27 117 GLU B O 1
ATOM 1414 N N . MET B 1 87 ? 11.998 27.890 76.281 1.00 19.92 118 MET B N 1
ATOM 1415 C CA . MET B 1 87 ? 13.178 27.799 77.130 1.00 18.54 118 MET B CA 1
ATOM 1416 C C . MET B 1 87 ? 14.463 28.049 76.339 1.00 18.57 118 MET B C 1
ATOM 1417 O O . MET B 1 87 ? 15.404 28.660 76.850 1.00 18.65 118 MET B O 1
ATOM 1422 N N . ARG B 1 88 ? 14.516 27.573 75.096 1.00 17.03 119 ARG B N 1
ATOM 1423 C CA . ARG B 1 88 ? 15.702 27.796 74.272 1.00 15.04 119 ARG B CA 1
ATOM 1424 C C . ARG B 1 88 ? 15.912 29.299 74.091 1.00 12.92 119 ARG B C 1
ATOM 1425 O O . ARG B 1 88 ? 17.039 29.756 73.894 1.00 11.34 119 ARG B O 1
ATOM 1433 N N . LEU B 1 89 ? 14.824 30.061 74.152 1.00 12.39 120 LEU B N 1
ATOM 1434 C CA . LEU B 1 89 ? 14.913 31.512 74.006 1.00 12.79 120 LEU B CA 1
ATOM 1435 C C . LEU B 1 89 ? 15.779 32.112 75.111 1.00 12.03 120 LEU B C 1
ATOM 1436 O O . LEU B 1 89 ? 16.349 33.183 74.937 1.00 11.68 120 LEU B O 1
ATOM 1441 N N . LYS B 1 90 ? 15.874 31.417 76.245 1.00 12.58 121 LYS B N 1
ATOM 1442 C CA . LYS B 1 90 ? 16.678 31.888 77.375 1.00 14.90 121 LYS B CA 1
ATOM 1443 C C . LYS B 1 90 ? 18.147 32.034 77.005 1.00 14.17 121 LYS B C 1
ATOM 1444 O O . LYS B 1 90 ? 18.838 32.908 77.523 1.00 14.23 121 LYS B O 1
ATOM 1450 N N . LYS B 1 91 ? 18.623 31.170 76.113 1.00 13.40 122 LYS B N 1
ATOM 1451 C CA . LYS B 1 91 ? 20.019 31.200 75.700 1.00 14.10 122 LYS B CA 1
ATOM 1452 C C . LYS B 1 91 ? 20.403 32.486 74.967 1.00 14.20 122 LYS B C 1
ATOM 1453 O O . LYS B 1 91 ? 21.581 32.738 74.721 1.00 13.60 122 LYS B O 1
ATOM 1459 N N . ARG B 1 92 ? 19.409 33.298 74.626 1.00 12.46 123 ARG B N 1
ATOM 1460 C CA . ARG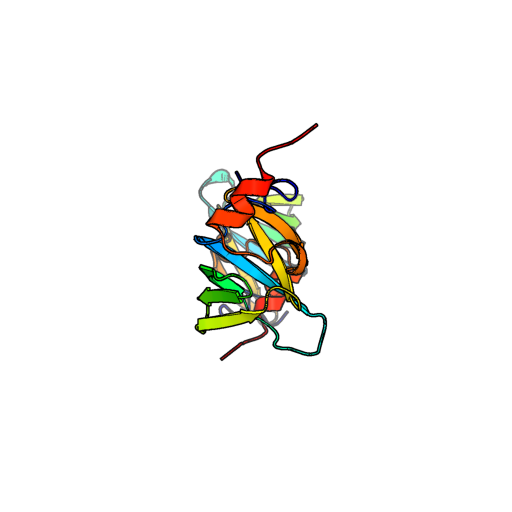 B 1 92 ? 19.663 34.568 73.960 1.00 13.74 123 ARG B CA 1
ATOM 1461 C C . ARG B 1 92 ? 20.195 35.527 75.027 1.00 14.69 123 ARG B C 1
ATOM 1462 O O . ARG B 1 92 ? 20.996 36.416 74.735 1.00 13.83 123 ARG B O 1
ATOM 1470 N N . TRP B 1 93 ? 19.742 35.328 76.266 1.00 13.35 124 TRP B N 1
ATOM 1471 C CA . TRP B 1 93 ? 20.153 36.148 77.407 1.00 13.38 124 TRP B CA 1
ATOM 1472 C C . TRP B 1 93 ? 21.572 35.758 77.821 1.00 14.18 124 TRP B C 1
ATOM 1473 O O . TRP B 1 93 ? 21.855 34.581 78.058 1.00 14.96 124 TRP B O 1
ATOM 1484 N N . LYS B 1 94 ? 22.465 36.737 77.921 1.00 13.56 125 LYS B N 1
ATOM 1485 C CA . LYS B 1 94 ? 23.848 36.443 78.287 1.00 16.35 125 LYS B CA 1
ATOM 1486 C C . LYS B 1 94 ? 24.243 36.929 79.674 1.00 16.20 125 LYS B C 1
ATOM 1487 O O . LYS B 1 94 ? 24.004 38.080 80.027 1.00 16.36 125 LYS B O 1
ATOM 1493 N N . LYS B 1 95 ? 24.834 36.040 80.463 1.00 16.91 126 LYS B N 1
ATOM 1494 C CA . LYS B 1 95 ? 25.296 36.403 81.797 1.00 18.70 126 LYS B CA 1
ATOM 1495 C C . LYS B 1 95 ? 26.814 36.410 81.729 1.00 19.56 126 LYS B C 1
ATOM 1496 O O . LYS B 1 95 ? 27.445 35.355 81.614 1.00 20.10 126 LYS B O 1
ATOM 1502 N N . TRP B 1 96 ? 27.397 37.599 81.788 1.00 18.38 127 TRP B N 1
ATOM 1503 C CA . TRP B 1 96 ? 28.842 37.724 81.705 1.00 20.67 127 TRP B CA 1
ATOM 1504 C C . TRP B 1 96 ? 29.472 38.072 83.044 1.00 22.02 127 TRP B C 1
ATOM 1505 O O . TRP B 1 96 ? 30.494 38.793 83.045 1.00 22.08 127 TRP B O 1
#

B-factor: mean 18.8, std 8.08, range [5.6, 45.85]

CATH classification: 2.30.30.210

Radius of gyration: 21.81 Å; Cα contacts (8 Å, |Δi|>4): 385; chains: 2; bounding box: 26×36×66 Å

InterPro domains:
  IPR002730 Ribonuclease P protein subunit Rpp29/RNP1 [PF01868] (42-122)
  IPR002730 Ribonuclease P protein subunit Rpp29/RNP1 [SM00538] (37-127)
  IPR023534 Rof/RNase P-like [SSF101744] (38-125)
  IPR023538 Ribonuclease P protein subunit RNP1 [MF_00754] (45-121)
  IPR036980 Ribonuclease P/MRP subunit Rpp29 superfamily [G3DSA:2.30.30.210] (17-126)

Foldseek 3Di:
DADDLVCVQQDDQAQWKKAFCFFPDVVRHGDIAGFHDDAQFWTWGPDVHTDTDGQQGTWMWTAGPVRDIHIGRSNSNHGGNVVSNVVVDDDD/DDDLVCVLQDDQAQWKKAFPFFQDDDDHDDIAGFHDDDQFWTWGDDPHTDIDGQQGTWMWTADPVGDTHTGRSNSNHGGNVVSNCVVDDDD

GO terms:
  GO:0001682 tRNA 5'-leader removal (P, IDA)
  GO:0030677 ribonuclease P complex (C, IDA)
  GO:0004526 ribonuclease P activity (F, IDA)

Organism: Pyrococcus horikoshii (strain ATCC 700860 / DSM 12428 / JCM 9974 / NBRC 100139 / OT-3) (NCBI:txid70601)

Sequence (183 aa):
GRVTRRNIIWHELIGLRVRIVGSTHPAFVGIEGYVIDETRNMLVIAGDRIWKVPKDVSIFEFEADDGTKIKIPGERLVGRPEMRLKKRWKKWRVTRRNIIWHELIGLRVRIVGSTHPAFVGIEGYVIDETRNMLVIAGDRIWKVPKDVSIFEFEADDGTKIKIPGERLVGRPEMRLKKRWKKW

Nearest PDB structures (foldseek):
  1v76-assembly2_B  TM=1.011E+00  e=7.208E-18  Pyrococcus horikoshii
  2zae-assembly2_C  TM=9.644E-01  e=4.647E-14  Pyrococcus horikoshii
  6k0a-assembly1_E  TM=8.731E-01  e=2.984E-09  Methanocaldococcus jannaschii DSM 2661
  1ts9-assembly1_A  TM=8.853E-01  e=3.757E-06  Archaeoglobus fulgidus
  1tsf-assembly1_A  TM=9.157E-01  e=1.051E-05  Archaeoglobus fulgidus